Protein AF-A0A7C5S1Q7-F1 (afdb_monomer_lite)

Sequence (214 aa):
MWYHGLPALVLTLALLGGSAAGGEAPAEDPAVPPETRAAEEPAAAERKPADAELHRRAVFLRRAAAYWRDSGDEEKARFFEERAAAIESGEMDAPGQRPARRPDAERGALPDETQERMRARRTDREPRRRPETQQADAAEKRFEELQVELENALAAGDDKLAKTIRERIGLLRAVISHEAQIKEQAARIEELERTVAAFKELFKRLASDAGKEE

Radius of gyration: 31.82 Å; chains: 1; bounding box: 84×51×79 Å

Foldseek 3Di:
DDDDDDDPDDDDDDDDDDDDDDDDDDDDDDDDDDDPPPPPPVPPPPDDVVLVVLLVQLVVLQVVLVVCVVVVNNVSSVVSNVVSVCSVVVVDDDPDPDPPPDPPVPPDPDPVVVVVVVVVVVVPPDPPPPVLVVVLVVLVVVLVVLVVVLVVCVVVVPVVSNVVSVVVNVVSVVSNVVSVVVVVVVVVVVVVVVVVVVVVVVVVVVVVVVVVVD

pLDDT: mean 77.4, std 20.14, range [39.03, 98.31]

Secondary structure (DSSP, 8-state):
------------------------------------------------HHHHHHHHHHHHHHHHHHHHHHTT-HHHHHHHHHHHHHHHTT-S--TT----PPPGGG-PPPPHHHHHHHHHHHHS------HHHHHHHHHHHHHHHHHHHHHHHHHTT-HHHHHHHHHHHHHHHHHHHHHHHHHHHHHHHHHHHHHHHHHHHHHHHHHHHHTT--

Structure (mmCIF, N/CA/C/O backbone):
data_AF-A0A7C5S1Q7-F1
#
_entry.id   AF-A0A7C5S1Q7-F1
#
loop_
_atom_site.group_PDB
_atom_site.id
_atom_site.type_symbol
_atom_site.label_atom_id
_atom_site.label_alt_id
_atom_site.label_comp_id
_atom_site.label_asym_id
_atom_site.label_entity_id
_atom_site.label_seq_id
_atom_site.pdbx_PDB_ins_code
_atom_site.Cartn_x
_atom_site.Cartn_y
_atom_site.Cartn_z
_atom_site.occupancy
_atom_site.B_iso_or_equiv
_atom_site.auth_seq_id
_atom_site.auth_comp_id
_atom_site.auth_asym_id
_atom_site.auth_atom_id
_atom_site.pdbx_PDB_model_num
ATOM 1 N N . MET A 1 1 ? 35.833 -18.192 -0.114 1.00 40.19 1 MET A N 1
ATOM 2 C CA . MET A 1 1 ? 35.561 -18.068 1.334 1.00 40.19 1 MET A CA 1
ATOM 3 C C . MET A 1 1 ? 34.107 -17.669 1.484 1.00 40.19 1 MET A C 1
ATOM 5 O O . MET A 1 1 ? 33.719 -16.655 0.925 1.00 40.19 1 MET A O 1
ATOM 9 N N . TRP A 1 2 ? 33.304 -18.532 2.099 1.00 44.06 2 TRP A N 1
ATOM 10 C CA . TRP A 1 2 ? 31.847 -18.421 2.178 1.00 44.06 2 TRP A CA 1
ATOM 11 C C . TRP A 1 2 ? 31.475 -17.708 3.483 1.00 44.06 2 TRP A C 1
ATOM 13 O O . TRP A 1 2 ? 31.900 -18.151 4.546 1.00 44.06 2 TRP A O 1
ATOM 23 N N . TYR A 1 3 ? 30.710 -16.616 3.410 1.00 48.91 3 TYR A N 1
ATOM 24 C CA . TYR A 1 3 ? 30.154 -15.944 4.587 1.00 48.91 3 TYR A CA 1
ATOM 25 C C . TYR A 1 3 ? 28.719 -16.432 4.810 1.00 48.91 3 TYR A C 1
ATOM 27 O O . TYR A 1 3 ? 27.785 -15.995 4.144 1.00 48.91 3 TYR A O 1
ATOM 35 N N . HIS A 1 4 ? 28.559 -17.356 5.757 1.00 51.75 4 HIS A N 1
ATOM 36 C CA . HIS A 1 4 ? 27.289 -17.600 6.433 1.00 51.75 4 HIS A CA 1
ATOM 37 C C . HIS A 1 4 ? 27.207 -16.650 7.630 1.00 51.75 4 HIS A C 1
ATOM 39 O O . HIS A 1 4 ? 28.056 -16.698 8.515 1.00 51.75 4 HIS A O 1
ATOM 45 N N . GLY A 1 5 ? 26.195 -15.785 7.652 1.00 39.03 5 GLY A N 1
ATOM 46 C CA . GLY A 1 5 ? 25.983 -14.818 8.728 1.00 39.03 5 GLY A CA 1
ATOM 47 C C . GLY A 1 5 ? 24.520 -14.406 8.831 1.00 39.03 5 GLY A C 1
ATOM 48 O O . GLY A 1 5 ? 24.188 -13.251 8.607 1.00 39.03 5 GLY A O 1
ATOM 49 N N . LEU A 1 6 ? 23.642 -15.365 9.131 1.00 40.41 6 LEU A N 1
ATOM 50 C CA . LEU A 1 6 ? 22.280 -15.108 9.604 1.00 40.41 6 LEU A CA 1
ATOM 51 C C . LEU A 1 6 ? 22.309 -15.139 11.140 1.00 40.41 6 LEU A C 1
ATOM 53 O O . LEU A 1 6 ? 22.619 -16.197 11.693 1.00 40.41 6 LEU A O 1
ATOM 57 N N . PRO A 1 7 ? 22.002 -14.043 11.855 1.00 55.00 7 PRO A N 1
ATOM 58 C CA . PRO A 1 7 ? 21.799 -14.122 13.290 1.00 55.00 7 PRO A CA 1
ATOM 59 C C . PRO A 1 7 ? 20.424 -14.739 13.568 1.00 55.00 7 PRO A C 1
ATOM 61 O O . PRO A 1 7 ? 19.377 -14.147 13.310 1.00 55.00 7 PRO A O 1
ATOM 64 N N . ALA A 1 8 ? 20.452 -15.957 14.104 1.00 47.69 8 ALA A N 1
ATOM 65 C CA . ALA A 1 8 ? 19.331 -16.584 14.780 1.00 47.69 8 ALA A CA 1
ATOM 66 C C . ALA A 1 8 ? 18.981 -15.767 16.032 1.00 47.69 8 ALA A C 1
ATOM 68 O O . ALA A 1 8 ? 19.694 -15.813 17.031 1.00 47.69 8 ALA A O 1
ATOM 69 N N . LEU A 1 9 ? 17.895 -15.002 15.974 1.00 48.94 9 LEU A N 1
ATOM 70 C CA . LEU A 1 9 ? 17.348 -14.290 17.126 1.00 48.94 9 LEU A CA 1
ATOM 71 C C . LEU A 1 9 ? 15.843 -14.114 16.935 1.00 48.94 9 LEU A C 1
ATOM 73 O O . LEU A 1 9 ? 15.421 -13.052 16.521 1.00 48.94 9 LEU A O 1
ATOM 77 N N . VAL A 1 10 ? 15.057 -15.161 17.202 1.00 46.03 10 VAL A N 1
ATOM 78 C CA . VAL A 1 10 ? 13.702 -15.101 17.792 1.00 46.03 10 VAL A CA 1
ATOM 79 C C . VAL A 1 10 ? 13.319 -16.540 18.160 1.00 46.03 10 VAL A C 1
ATOM 81 O O . VAL A 1 10 ? 12.961 -17.293 17.265 1.00 46.03 10 VAL A O 1
ATOM 84 N N . LEU A 1 11 ? 13.383 -16.931 19.441 1.00 43.31 11 LEU A N 1
ATOM 85 C CA . LEU A 1 11 ? 12.366 -17.790 20.084 1.00 43.31 11 LEU A CA 1
ATOM 86 C C . LEU A 1 11 ? 12.688 -18.010 21.576 1.00 43.31 11 LEU A C 1
ATOM 88 O O . LEU A 1 11 ? 13.260 -19.023 21.965 1.00 43.31 11 LEU A O 1
ATOM 92 N N . THR A 1 12 ? 12.282 -17.079 22.436 1.00 49.44 12 THR A N 1
ATOM 93 C CA . THR A 1 12 ? 12.189 -17.342 23.883 1.00 49.44 12 THR A CA 1
ATOM 94 C C . THR A 1 12 ? 11.203 -16.368 24.506 1.00 49.44 12 THR A C 1
ATOM 96 O O . THR A 1 12 ? 11.595 -15.309 24.975 1.00 49.44 12 THR A O 1
ATOM 99 N N . LEU A 1 13 ? 9.911 -16.707 24.477 1.00 45.06 13 LEU A N 1
ATOM 100 C CA . LEU A 1 13 ? 8.902 -16.171 25.401 1.00 45.06 13 LEU A CA 1
ATOM 101 C C . LEU A 1 13 ? 7.596 -16.960 25.249 1.00 45.06 13 LEU A C 1
ATOM 103 O O . LEU A 1 13 ? 6.654 -16.544 24.586 1.00 45.06 13 LEU A O 1
ATOM 107 N N . ALA A 1 14 ? 7.563 -18.138 25.862 1.00 49.62 14 ALA A N 1
ATOM 108 C CA . ALA A 1 14 ? 6.329 -18.852 26.154 1.00 49.62 14 ALA A CA 1
ATOM 109 C C . ALA A 1 14 ? 6.575 -19.739 27.372 1.00 49.62 14 ALA A C 1
ATOM 111 O O . ALA A 1 14 ? 6.955 -20.889 27.206 1.00 49.62 14 ALA A O 1
ATOM 112 N N . LEU A 1 15 ? 6.445 -19.174 28.575 1.00 50.50 15 LEU A N 1
ATOM 113 C CA . LEU A 1 15 ? 6.218 -19.892 29.838 1.00 50.50 15 LEU A CA 1
ATOM 114 C C . LEU A 1 15 ? 6.211 -18.871 30.980 1.00 50.50 15 LEU A C 1
ATOM 116 O O . LEU A 1 15 ? 7.284 -18.498 31.435 1.00 50.50 15 LEU A O 1
ATOM 120 N N . LEU A 1 16 ? 5.026 -18.411 31.408 1.00 43.88 16 LEU A N 1
ATOM 121 C CA . LEU A 1 16 ? 4.658 -18.156 32.817 1.00 43.88 16 LEU A CA 1
ATOM 122 C C . LEU A 1 16 ? 3.297 -17.437 32.932 1.00 43.88 16 LEU A C 1
ATOM 124 O O . LEU A 1 16 ? 3.093 -16.381 32.345 1.00 43.88 16 LEU A O 1
ATOM 128 N N . GLY A 1 17 ? 2.410 -18.032 33.741 1.00 43.78 17 GLY A N 1
ATOM 129 C CA . GLY A 1 17 ? 1.069 -17.562 34.129 1.00 43.78 17 GLY A CA 1
ATOM 130 C C . GLY A 1 17 ? -0.031 -18.424 33.495 1.00 43.78 17 GLY A C 1
ATOM 131 O O . GLY A 1 17 ? -0.321 -18.245 32.323 1.00 43.78 17 GLY A O 1
ATOM 132 N N . GLY A 1 18 ? -0.642 -19.438 34.128 1.00 40.44 18 GLY A N 1
ATOM 133 C CA . GLY A 1 18 ? -1.064 -19.548 35.534 1.00 40.44 18 GLY A CA 1
ATOM 134 C C . GLY A 1 18 ? -2.244 -18.595 35.768 1.00 40.44 18 GLY A C 1
ATOM 135 O O . GLY A 1 18 ? -2.132 -17.439 35.401 1.00 40.44 18 GLY A O 1
ATOM 136 N N . SER A 1 19 ? -3.389 -18.917 36.366 1.00 44.34 19 SER A N 1
ATOM 137 C CA . SER A 1 19 ? -3.986 -20.108 36.973 1.00 44.34 19 SER A CA 1
ATOM 138 C C . SER A 1 19 ? -5.392 -19.672 37.443 1.00 44.34 19 SER A C 1
ATOM 140 O O . SER A 1 19 ? -5.537 -18.539 37.882 1.00 44.34 19 SER A O 1
ATOM 142 N N . ALA A 1 20 ? -6.355 -20.601 37.440 1.00 42.94 20 ALA A N 1
ATOM 143 C CA . ALA A 1 20 ? -7.560 -20.679 38.287 1.00 42.94 20 ALA A CA 1
ATOM 144 C C . ALA A 1 20 ? -8.674 -19.601 38.237 1.00 42.94 20 ALA A C 1
ATOM 146 O O . ALA A 1 20 ? -8.479 -18.458 38.630 1.00 42.94 20 ALA A O 1
ATOM 147 N N . ALA A 1 21 ? -9.881 -20.085 37.901 1.00 44.06 21 ALA A N 1
ATOM 148 C CA . ALA A 1 21 ? -11.222 -19.840 38.484 1.00 44.06 21 ALA A CA 1
ATOM 149 C C . ALA A 1 21 ? -12.255 -19.943 37.338 1.00 44.06 21 ALA A C 1
ATOM 151 O O . ALA A 1 21 ? -12.051 -19.349 36.290 1.00 44.06 21 ALA A O 1
ATOM 152 N N . GLY A 1 22 ? -13.334 -20.725 37.372 1.00 43.91 22 GLY A N 1
ATOM 153 C CA . GLY A 1 22 ? -14.119 -21.214 38.499 1.00 43.91 22 GLY A CA 1
ATOM 154 C C . GLY A 1 22 ? -15.517 -20.594 38.401 1.00 43.91 22 GLY A C 1
ATOM 155 O O . GLY A 1 22 ? -15.630 -19.395 38.604 1.00 43.91 22 GLY A O 1
ATOM 156 N N . GLY A 1 23 ? -16.540 -21.412 38.112 1.00 46.12 23 GLY A N 1
ATOM 157 C CA . GLY A 1 23 ? -17.964 -21.025 38.102 1.00 46.12 23 GLY A CA 1
ATOM 158 C C . GLY A 1 23 ? -18.353 -20.150 36.902 1.00 46.12 23 GLY A C 1
ATOM 159 O O . GLY A 1 23 ? -17.556 -19.372 36.412 1.00 46.12 23 GLY A O 1
ATOM 160 N N . GLU A 1 24 ? -19.538 -20.217 36.316 1.00 43.38 24 GLU A N 1
ATOM 161 C CA . GLU A 1 24 ? -20.818 -20.741 36.770 1.00 43.38 24 GLU A CA 1
ATOM 162 C C . GLU A 1 24 ? -21.682 -20.838 35.500 1.00 43.38 24 GLU A C 1
ATOM 164 O O . GLU A 1 24 ? -21.660 -19.933 34.664 1.00 43.38 24 GLU A O 1
ATOM 169 N N . ALA A 1 25 ? -22.364 -21.963 35.299 1.00 55.06 25 ALA A N 1
ATOM 170 C CA . ALA A 1 25 ? -23.230 -22.178 34.145 1.00 55.06 25 ALA A CA 1
ATOM 171 C C . ALA A 1 25 ? -24.563 -21.442 34.361 1.00 55.06 25 ALA A C 1
ATOM 173 O O . ALA A 1 25 ? -25.256 -21.769 35.328 1.00 55.06 25 ALA A O 1
ATOM 174 N N . PRO A 1 26 ? -24.969 -20.490 33.500 1.00 55.72 26 PRO A N 1
ATOM 175 C CA . PRO A 1 26 ? -26.330 -19.996 33.534 1.00 55.72 26 PRO A CA 1
ATOM 176 C C . PRO A 1 26 ? -27.257 -20.962 32.789 1.00 55.72 26 PRO A C 1
ATOM 178 O O . PRO A 1 26 ? -27.027 -21.330 31.638 1.00 55.72 26 PRO A O 1
ATOM 181 N N . ALA A 1 27 ? -28.272 -21.362 33.548 1.00 52.66 27 ALA A N 1
ATOM 182 C CA . ALA A 1 27 ? -29.521 -22.027 33.221 1.00 52.66 27 ALA A CA 1
ATOM 183 C C . ALA A 1 27 ? -29.928 -22.092 31.739 1.00 52.66 27 ALA A C 1
ATOM 185 O O . ALA A 1 27 ? -29.991 -21.092 31.026 1.00 52.66 27 ALA A O 1
ATOM 186 N N . GLU A 1 28 ? -30.308 -23.309 31.359 1.00 46.22 28 GLU A N 1
ATOM 187 C CA . GLU A 1 28 ? -31.106 -23.653 30.191 1.00 46.22 28 GLU A CA 1
ATOM 188 C C . GLU A 1 28 ? -32.396 -22.817 30.157 1.00 46.22 28 GLU A C 1
ATOM 190 O O . GLU A 1 28 ? -33.277 -22.959 31.007 1.00 46.22 28 GLU A O 1
ATOM 195 N N . ASP A 1 29 ? -32.493 -21.942 29.159 1.00 59.66 29 ASP A N 1
ATOM 196 C CA . ASP A 1 29 ? -33.726 -21.253 28.787 1.00 59.66 29 ASP A CA 1
ATOM 197 C C . ASP A 1 29 ? -34.642 -22.259 28.052 1.00 59.66 29 ASP A C 1
ATOM 199 O O . ASP A 1 29 ? -34.169 -22.988 27.168 1.00 59.66 29 ASP A O 1
ATOM 203 N N . PRO A 1 30 ? -35.938 -22.362 28.398 1.00 64.06 30 PRO A N 1
ATOM 204 C CA . PRO A 1 30 ? -36.826 -23.368 27.840 1.00 64.06 30 PRO A CA 1
ATOM 205 C C . PRO A 1 30 ? -37.075 -23.155 26.345 1.00 64.06 30 PRO A C 1
ATOM 207 O O . PRO A 1 30 ? -37.343 -22.054 25.865 1.00 64.06 30 PRO A O 1
ATOM 210 N N . ALA A 1 31 ? -37.026 -24.280 25.635 1.00 56.84 31 ALA A N 1
ATOM 211 C CA . ALA A 1 31 ? -37.293 -24.451 24.219 1.00 56.84 31 ALA A CA 1
ATOM 212 C C . ALA A 1 31 ? -38.497 -23.634 23.719 1.00 56.84 31 ALA A C 1
ATOM 214 O O . ALA A 1 31 ? -39.657 -23.984 23.947 1.00 56.84 31 ALA A O 1
ATOM 215 N N . VAL A 1 32 ? -38.206 -22.578 22.958 1.00 65.88 32 VAL A N 1
ATOM 216 C CA . VAL A 1 32 ? -39.176 -21.954 22.059 1.00 65.88 32 VAL A CA 1
ATOM 217 C C . VAL A 1 32 ? -39.398 -22.930 20.896 1.00 65.88 32 VAL A C 1
ATOM 219 O O . VAL A 1 32 ? -38.428 -23.284 20.219 1.00 65.88 32 VAL A O 1
ATOM 222 N N . PRO A 1 33 ? -40.631 -23.412 20.652 1.00 65.06 33 PRO A N 1
ATOM 223 C CA . PRO A 1 33 ? -40.906 -24.255 19.499 1.00 65.06 33 PRO A CA 1
ATOM 224 C C . PRO A 1 33 ? -40.596 -23.461 18.220 1.00 65.06 33 PRO A C 1
ATOM 226 O O . PRO A 1 33 ? -41.019 -22.308 18.109 1.00 65.06 33 PRO A O 1
ATOM 229 N N . PRO A 1 34 ? -39.853 -24.033 17.257 1.00 62.81 34 PRO A N 1
ATOM 230 C CA . PRO A 1 34 ? -39.567 -23.350 16.008 1.00 62.81 34 PRO A CA 1
ATOM 231 C C . PRO A 1 34 ? -40.882 -23.166 15.251 1.00 62.81 34 PRO A C 1
ATOM 233 O O . PRO A 1 34 ? -41.447 -24.123 14.721 1.00 62.81 34 PRO A O 1
ATOM 236 N N . GLU A 1 35 ? -41.385 -21.933 15.205 1.00 57.22 35 GLU A N 1
ATOM 237 C CA . GLU A 1 35 ? -42.410 -21.564 14.242 1.00 57.22 35 GLU A CA 1
ATOM 238 C C . GLU A 1 35 ? -41.843 -21.827 12.847 1.00 57.22 35 GLU A C 1
ATOM 240 O O . GLU A 1 35 ? -40.919 -21.158 12.379 1.00 57.22 35 GLU A O 1
ATOM 245 N N . THR A 1 36 ? -42.405 -22.842 12.199 1.00 56.53 36 THR A N 1
ATOM 246 C CA . THR A 1 36 ? -42.320 -23.130 10.771 1.00 56.53 36 THR A CA 1
ATOM 247 C C . THR A 1 36 ? -42.739 -21.896 9.978 1.00 56.53 36 THR A C 1
ATOM 249 O O . THR A 1 36 ? -43.864 -21.783 9.495 1.00 56.53 36 THR A O 1
ATOM 252 N N . ARG A 1 37 ? -41.816 -20.948 9.812 1.00 51.94 37 ARG A N 1
ATOM 253 C CA . ARG A 1 37 ? -41.845 -20.030 8.683 1.00 51.94 37 ARG A CA 1
ATOM 254 C C . ARG A 1 37 ? -41.465 -20.862 7.474 1.00 51.94 37 ARG A C 1
ATOM 256 O O . ARG A 1 37 ? -40.288 -21.102 7.222 1.00 51.94 37 ARG A O 1
ATOM 263 N N . ALA A 1 38 ? -42.489 -21.325 6.765 1.00 53.72 38 ALA A N 1
ATOM 264 C CA . ALA A 1 38 ? -42.385 -21.671 5.361 1.00 53.72 38 ALA A CA 1
ATOM 265 C C . ALA A 1 38 ? -41.883 -20.416 4.632 1.00 53.72 38 ALA A C 1
ATOM 267 O O . ALA A 1 38 ? -42.656 -19.577 4.179 1.00 53.72 38 ALA A O 1
ATOM 268 N N . ALA A 1 39 ? -40.564 -20.239 4.637 1.00 52.50 39 ALA A N 1
ATOM 269 C CA . ALA A 1 39 ? -39.887 -19.376 3.707 1.00 52.50 39 ALA A CA 1
ATOM 270 C C . ALA A 1 39 ? -40.127 -20.014 2.342 1.00 52.50 39 ALA A C 1
ATOM 272 O O . ALA A 1 39 ? -39.533 -21.038 2.009 1.00 52.50 39 ALA A O 1
ATOM 273 N N . GLU A 1 40 ? -41.042 -19.430 1.574 1.00 55.31 40 GLU A N 1
ATOM 274 C CA . GLU A 1 40 ? -40.905 -19.432 0.127 1.00 55.31 40 GLU A CA 1
ATOM 275 C C . GLU A 1 40 ? -39.535 -18.808 -0.163 1.00 55.31 40 GLU A C 1
ATOM 277 O O . GLU A 1 40 ? -39.396 -17.594 -0.290 1.00 55.31 40 GLU A O 1
ATOM 282 N N . GLU A 1 41 ? -38.488 -19.637 -0.165 1.00 48.00 41 GLU A N 1
ATOM 283 C CA . GLU A 1 41 ? -37.253 -19.326 -0.864 1.00 48.00 41 GLU A CA 1
ATOM 284 C C . GLU A 1 41 ? -37.674 -19.076 -2.313 1.00 48.00 41 GLU A C 1
ATOM 286 O O . GLU A 1 41 ? -38.138 -20.015 -2.973 1.00 48.00 41 GLU A O 1
ATOM 291 N N . PRO A 1 42 ? -37.577 -17.838 -2.836 1.00 55.44 42 PRO A N 1
ATOM 292 C CA . PRO A 1 42 ? -37.737 -17.648 -4.260 1.00 55.44 42 PRO A CA 1
ATOM 293 C C . PRO A 1 42 ? -36.625 -18.472 -4.887 1.00 55.44 42 PRO A C 1
ATOM 295 O O . PRO A 1 42 ? -35.448 -18.164 -4.687 1.00 55.44 42 PRO A O 1
ATOM 298 N N . ALA A 1 43 ? -37.018 -19.555 -5.565 1.00 54.19 43 ALA A N 1
ATOM 299 C CA . ALA A 1 43 ? -36.131 -20.442 -6.290 1.00 54.19 43 ALA A CA 1
ATOM 300 C C . ALA A 1 43 ? -35.063 -19.578 -6.953 1.00 54.19 43 ALA A C 1
ATOM 302 O O . ALA A 1 43 ? -35.387 -18.725 -7.788 1.00 54.19 43 ALA A O 1
ATOM 303 N N . ALA A 1 44 ? -33.823 -19.720 -6.481 1.00 55.47 44 ALA A N 1
ATOM 304 C CA . ALA A 1 44 ? -32.679 -18.986 -6.975 1.00 55.47 44 ALA A CA 1
ATOM 305 C C . ALA A 1 44 ? -32.477 -19.428 -8.421 1.00 55.47 44 ALA A C 1
ATOM 307 O O . ALA A 1 44 ? -31.735 -20.365 -8.702 1.00 55.47 44 ALA A O 1
ATOM 308 N N . ALA A 1 45 ? -33.227 -18.799 -9.326 1.00 59.84 45 ALA A N 1
ATOM 309 C CA . ALA A 1 45 ? -33.099 -18.974 -10.751 1.00 59.84 45 ALA A CA 1
ATOM 310 C C . ALA A 1 45 ? -31.621 -18.767 -11.040 1.00 59.84 45 ALA A C 1
ATOM 312 O O . ALA A 1 45 ? -31.089 -17.699 -10.722 1.00 59.84 45 ALA A O 1
ATOM 313 N N . GLU A 1 46 ? -30.966 -19.816 -11.533 1.00 53.84 46 GLU A N 1
ATOM 314 C CA . GLU A 1 46 ? -29.562 -19.819 -11.914 1.00 53.84 46 GLU A CA 1
ATOM 315 C C . GLU A 1 46 ? -29.331 -18.654 -12.879 1.00 53.84 46 GLU A C 1
ATOM 317 O O . GLU A 1 46 ? -29.530 -18.755 -14.091 1.00 53.84 46 GLU A O 1
ATOM 322 N N . ARG A 1 47 ? -28.977 -17.490 -12.325 1.00 58.69 47 ARG A N 1
ATOM 323 C CA . ARG A 1 47 ? -28.619 -16.316 -13.110 1.00 58.69 47 ARG A CA 1
ATOM 324 C C . ARG A 1 47 ? -27.372 -16.714 -13.867 1.00 58.69 47 ARG A C 1
ATOM 326 O O . ARG A 1 47 ? -26.395 -17.165 -13.261 1.00 58.69 47 ARG A O 1
ATOM 333 N N . LYS A 1 48 ? -27.419 -16.592 -15.192 1.00 70.56 48 LYS A N 1
ATOM 334 C CA . LYS A 1 48 ? -26.297 -16.984 -16.037 1.00 70.56 48 LYS A CA 1
ATOM 335 C C . LYS A 1 48 ? -25.063 -16.205 -15.569 1.00 70.56 48 LYS A C 1
ATOM 337 O O . LYS A 1 48 ? -25.186 -15.034 -15.207 1.00 70.56 48 LYS A O 1
ATOM 342 N N . PRO A 1 49 ? -23.864 -16.807 -15.581 1.00 69.19 49 PRO A N 1
ATOM 343 C CA . PRO A 1 49 ? -22.650 -16.149 -15.090 1.00 69.19 49 PRO A CA 1
ATOM 344 C C . PRO A 1 49 ? -22.374 -14.793 -15.770 1.00 69.19 49 PRO A C 1
ATOM 346 O O . PRO A 1 49 ? -21.799 -13.907 -15.141 1.00 69.19 49 PRO A O 1
ATOM 349 N N . ALA A 1 50 ? -22.851 -14.595 -17.006 1.00 72.25 50 ALA A N 1
ATOM 350 C CA . ALA A 1 50 ? -22.792 -13.321 -17.725 1.00 72.25 50 ALA A CA 1
ATOM 351 C C . ALA A 1 50 ? -23.583 -12.186 -17.036 1.00 72.25 50 ALA A C 1
ATOM 353 O O . ALA A 1 50 ? -23.107 -11.053 -16.966 1.00 72.25 50 ALA A O 1
ATOM 354 N N . ASP A 1 51 ? -24.742 -12.492 -16.449 1.00 81.94 51 ASP A N 1
ATOM 355 C CA . ASP A 1 51 ? -25.592 -11.505 -15.770 1.00 81.94 51 ASP A CA 1
ATOM 356 C C . ASP A 1 51 ? -24.939 -11.031 -14.462 1.00 81.94 51 ASP A C 1
ATOM 358 O O . ASP A 1 51 ? -25.057 -9.869 -14.063 1.00 81.94 51 ASP A O 1
ATOM 362 N N . ALA A 1 52 ? -24.182 -11.918 -13.805 1.00 86.31 52 ALA A N 1
ATOM 363 C CA . ALA A 1 52 ? -23.450 -11.594 -12.585 1.00 86.31 52 ALA A CA 1
ATOM 364 C C . ALA A 1 52 ? -22.295 -10.610 -12.839 1.00 86.31 52 ALA A C 1
ATOM 366 O O . ALA A 1 52 ? -22.033 -9.742 -12.002 1.00 86.31 52 ALA A O 1
ATOM 367 N N . GLU A 1 53 ? -21.602 -10.718 -13.976 1.00 88.06 53 GLU A N 1
ATOM 368 C CA . GLU A 1 53 ? -20.517 -9.799 -14.337 1.00 88.06 53 GLU A CA 1
ATOM 369 C C . GLU A 1 53 ? -21.048 -8.400 -14.680 1.00 88.06 53 GLU A C 1
ATOM 371 O O . GLU A 1 53 ? -20.543 -7.400 -14.158 1.00 88.06 53 GLU A O 1
ATOM 376 N N . LEU A 1 54 ? -22.113 -8.324 -15.485 1.00 88.38 54 LEU A N 1
ATOM 377 C CA . LEU A 1 54 ? -22.784 -7.062 -15.809 1.00 88.38 54 LEU A CA 1
ATOM 378 C C . LEU A 1 54 ? -23.299 -6.366 -14.544 1.00 88.38 54 LEU A C 1
ATOM 380 O O . LEU A 1 54 ? -23.061 -5.171 -14.357 1.00 88.38 54 LEU A O 1
ATOM 384 N N . HIS A 1 55 ? -23.887 -7.122 -13.615 1.00 90.06 55 HIS A N 1
ATOM 385 C CA . HIS A 1 55 ? -24.323 -6.583 -12.331 1.00 90.06 55 HIS A CA 1
ATOM 386 C C . HIS A 1 55 ? -23.161 -6.004 -11.506 1.00 90.06 55 HIS A C 1
ATOM 388 O O . HIS A 1 55 ? -23.244 -4.870 -11.029 1.00 90.06 55 HIS A O 1
ATOM 394 N N . ARG A 1 56 ? -22.034 -6.724 -11.377 1.00 90.00 56 ARG A N 1
ATOM 395 C CA . ARG A 1 56 ? -20.840 -6.203 -10.674 1.00 90.00 56 ARG A CA 1
ATOM 396 C C . ARG A 1 56 ? -20.330 -4.911 -11.307 1.00 90.00 56 ARG A C 1
ATOM 398 O O . ARG A 1 56 ? -19.922 -3.992 -10.594 1.00 90.00 56 ARG A O 1
ATOM 405 N N . ARG A 1 57 ? -20.368 -4.824 -12.637 1.00 92.06 57 ARG A N 1
ATOM 406 C CA . ARG A 1 57 ? -19.953 -3.632 -13.376 1.00 92.06 57 ARG A CA 1
ATOM 407 C C . ARG A 1 57 ? -20.882 -2.444 -13.127 1.00 92.06 57 ARG A C 1
ATOM 409 O O . ARG A 1 57 ? -20.379 -1.348 -12.890 1.00 92.06 57 ARG A O 1
ATOM 416 N N . ALA A 1 58 ? -22.198 -2.650 -13.122 1.00 93.75 58 ALA A N 1
ATOM 417 C CA . ALA A 1 58 ? -23.164 -1.606 -12.777 1.00 93.75 58 ALA A CA 1
ATOM 418 C C . ALA A 1 58 ? -22.935 -1.078 -11.349 1.00 93.75 58 ALA A C 1
ATOM 420 O O . ALA A 1 58 ? -22.839 0.132 -11.140 1.00 93.75 58 ALA A O 1
ATOM 421 N N . VAL A 1 59 ? -22.720 -1.977 -10.378 1.00 95.44 59 VAL A N 1
ATOM 422 C CA . VAL A 1 59 ? -22.395 -1.606 -8.987 1.00 95.44 59 VAL A CA 1
ATOM 423 C C . VAL A 1 59 ? -21.115 -0.767 -8.909 1.00 95.44 59 VAL A C 1
ATOM 425 O O . VAL A 1 59 ? -21.078 0.237 -8.195 1.00 95.44 59 VAL A O 1
ATOM 428 N N . PHE A 1 60 ? -20.067 -1.139 -9.649 1.00 96.06 60 PHE A N 1
ATOM 429 C CA . PHE A 1 60 ? -18.827 -0.363 -9.705 1.00 96.06 60 PHE A CA 1
ATOM 430 C C . PHE A 1 60 ? -19.049 1.051 -10.264 1.00 96.06 60 PHE A C 1
ATOM 432 O O . PHE A 1 60 ? -18.589 2.023 -9.666 1.00 96.06 60 PHE A O 1
ATOM 439 N N . LEU A 1 61 ? -19.782 1.181 -11.375 1.00 95.38 61 LEU A N 1
ATOM 440 C CA . LEU A 1 61 ? -20.063 2.479 -11.997 1.00 95.38 61 LEU A CA 1
ATOM 441 C C . LEU A 1 61 ? -20.873 3.393 -11.068 1.00 95.38 61 LEU A C 1
ATOM 443 O O . LEU A 1 61 ? -20.554 4.573 -10.960 1.00 95.38 61 LEU A O 1
ATOM 447 N N . ARG A 1 62 ? -21.836 2.848 -10.312 1.00 96.75 62 ARG A N 1
ATOM 448 C CA . ARG A 1 62 ? -22.576 3.610 -9.288 1.00 96.75 62 ARG A CA 1
ATOM 449 C C . ARG A 1 62 ? -21.664 4.134 -8.175 1.00 96.75 62 ARG A C 1
ATOM 451 O O . ARG A 1 62 ? -21.809 5.275 -7.748 1.00 96.75 62 ARG A O 1
ATOM 458 N N . ARG A 1 63 ? -20.689 3.335 -7.723 1.00 96.94 63 ARG A N 1
ATOM 459 C CA . ARG A 1 63 ? -19.694 3.791 -6.732 1.00 96.94 63 ARG A CA 1
ATOM 460 C C . ARG A 1 63 ? -18.798 4.896 -7.291 1.00 96.94 63 ARG A C 1
ATOM 462 O O . ARG A 1 63 ? -18.504 5.851 -6.582 1.00 96.94 63 ARG A O 1
ATOM 469 N N . ALA A 1 64 ? -18.399 4.791 -8.559 1.00 95.25 64 ALA A N 1
ATOM 470 C CA . ALA A 1 64 ? -17.641 5.844 -9.228 1.00 95.25 64 ALA A CA 1
ATOM 471 C C . ALA A 1 64 ? -18.460 7.140 -9.352 1.00 95.25 64 ALA A C 1
ATOM 473 O O . ALA A 1 64 ? -17.933 8.214 -9.078 1.00 95.25 64 ALA A O 1
ATOM 474 N N . ALA A 1 65 ? -19.745 7.048 -9.704 1.00 96.50 65 ALA A N 1
ATOM 475 C CA . ALA A 1 65 ? -20.635 8.205 -9.754 1.00 96.50 65 ALA A CA 1
ATOM 476 C C . ALA A 1 65 ? -20.741 8.920 -8.399 1.00 96.50 65 ALA A C 1
ATOM 478 O O . ALA A 1 65 ? -20.621 10.142 -8.349 1.00 96.50 65 ALA A O 1
ATOM 479 N N . ALA A 1 66 ? -20.903 8.164 -7.306 1.00 96.00 66 ALA A N 1
ATOM 480 C CA . ALA A 1 66 ? -20.926 8.722 -5.954 1.00 96.00 66 ALA A CA 1
ATOM 481 C C . ALA A 1 66 ? -19.632 9.488 -5.636 1.00 96.00 66 ALA A C 1
ATOM 483 O O . ALA A 1 66 ? -19.691 10.647 -5.245 1.00 96.00 66 ALA A O 1
ATOM 484 N N . TYR A 1 67 ? -18.471 8.894 -5.924 1.00 97.06 67 TYR A N 1
ATOM 485 C CA . TYR A 1 67 ? -17.176 9.554 -5.739 1.00 97.06 67 TYR A CA 1
ATOM 486 C C . TYR A 1 67 ? -17.051 10.881 -6.514 1.00 97.06 67 TYR A C 1
ATOM 488 O O . TYR A 1 67 ? -16.555 11.875 -5.979 1.00 97.06 67 TYR A O 1
ATOM 496 N N . TRP A 1 68 ? -17.498 10.920 -7.774 1.00 96.56 68 TRP A N 1
ATOM 497 C CA . TRP A 1 68 ? -17.437 12.143 -8.584 1.00 96.56 68 TRP A CA 1
ATOM 498 C C . TRP A 1 68 ? -18.414 13.215 -8.108 1.00 96.56 68 TRP A C 1
ATOM 500 O O . TRP A 1 68 ? -18.062 14.394 -8.116 1.00 96.56 68 TRP A O 1
ATOM 510 N N . ARG A 1 69 ? -19.589 12.810 -7.617 1.00 97.31 69 ARG A N 1
ATOM 511 C CA . ARG A 1 69 ? -20.537 13.718 -6.969 1.00 97.31 69 ARG A CA 1
ATOM 512 C C . ARG A 1 69 ? -19.934 14.336 -5.708 1.00 97.31 69 ARG A C 1
ATOM 514 O O . ARG A 1 69 ? -19.977 15.552 -5.565 1.00 97.31 69 ARG A O 1
ATOM 521 N N . ASP A 1 70 ? -19.307 13.526 -4.856 1.00 94.75 70 ASP A N 1
ATOM 522 C CA . ASP A 1 70 ? -18.640 13.998 -3.633 1.00 94.75 70 ASP A CA 1
ATOM 523 C C . ASP A 1 70 ? -17.465 14.945 -3.940 1.00 94.75 70 ASP A C 1
ATOM 525 O O . ASP A 1 70 ? -17.112 15.802 -3.133 1.00 94.75 70 ASP A O 1
ATOM 529 N N . SER A 1 71 ? -16.882 14.826 -5.136 1.00 92.06 71 SER A N 1
ATOM 530 C CA . SER A 1 71 ? -15.814 15.700 -5.635 1.00 92.06 71 SER A CA 1
ATOM 531 C C . SER A 1 71 ? -16.324 16.982 -6.318 1.00 92.06 71 SER A C 1
ATOM 533 O O . SER A 1 71 ? -15.508 17.806 -6.729 1.00 92.06 71 SER A O 1
ATOM 535 N N . GLY A 1 72 ? -17.644 17.155 -6.472 1.00 96.12 72 GLY A N 1
ATOM 536 C CA . GLY A 1 72 ? -18.268 18.309 -7.132 1.00 96.12 72 GLY A CA 1
ATOM 537 C C . GLY A 1 72 ? -18.269 18.276 -8.668 1.00 96.12 72 GLY A C 1
ATOM 538 O O . GLY A 1 72 ? -18.591 19.282 -9.296 1.00 96.12 72 GLY A O 1
ATOM 539 N N . ASP A 1 73 ? -17.916 17.148 -9.290 1.00 96.31 73 ASP A N 1
ATOM 540 C CA . ASP A 1 73 ? -17.914 16.977 -10.751 1.00 96.31 73 ASP A CA 1
ATOM 541 C C . ASP A 1 73 ? -19.211 16.280 -11.202 1.00 96.31 73 ASP A C 1
ATOM 543 O O . ASP A 1 73 ? -19.265 15.064 -11.423 1.00 96.31 73 ASP A O 1
ATOM 547 N N . GLU A 1 74 ? -20.292 17.061 -11.282 1.00 96.44 74 GLU A N 1
ATOM 548 C CA . GLU A 1 74 ? -21.637 16.557 -11.594 1.00 96.44 74 GLU A CA 1
ATOM 549 C C . GLU A 1 74 ? -21.744 15.945 -12.998 1.00 96.44 74 GLU A C 1
ATOM 551 O O . GLU A 1 74 ? -22.467 14.964 -13.192 1.00 96.44 74 GLU A O 1
ATOM 556 N N . GLU A 1 75 ? -21.008 16.483 -13.975 1.00 92.56 75 GLU A N 1
ATOM 557 C CA . GLU A 1 75 ? -21.025 15.996 -15.358 1.00 92.56 75 GLU A CA 1
ATOM 558 C C . GLU A 1 75 ? -20.469 14.569 -15.438 1.00 92.56 75 GLU A C 1
ATOM 560 O O . GLU A 1 75 ? -21.097 13.679 -16.022 1.00 92.56 75 GLU A O 1
ATOM 565 N N . LYS A 1 76 ? -19.333 14.306 -14.775 1.00 91.12 76 LYS A N 1
ATOM 566 C CA . LYS A 1 76 ? -18.802 12.942 -14.684 1.00 91.12 76 LYS A CA 1
ATOM 567 C C . LYS A 1 76 ? -19.703 12.024 -13.879 1.00 91.12 76 LYS A C 1
ATOM 569 O O . LYS A 1 76 ? -19.872 10.871 -14.274 1.00 91.12 76 LYS A O 1
ATOM 574 N N . ALA A 1 77 ? -20.269 12.499 -12.770 1.00 95.94 77 ALA A N 1
ATOM 575 C CA . ALA A 1 77 ? -21.187 11.695 -11.973 1.00 95.94 77 ALA A CA 1
ATOM 576 C C . ALA A 1 77 ? -22.365 11.203 -12.831 1.00 95.94 77 ALA A C 1
ATOM 578 O O . ALA A 1 77 ? -22.582 9.992 -12.912 1.00 95.94 77 ALA A O 1
ATOM 579 N N . ARG A 1 78 ? -23.032 12.111 -13.562 1.00 94.50 78 ARG A N 1
ATOM 580 C CA . ARG A 1 78 ? -24.132 11.776 -14.482 1.00 94.50 78 ARG A CA 1
ATOM 581 C C . ARG A 1 78 ? -23.700 10.765 -15.548 1.00 94.50 78 ARG A C 1
ATOM 583 O O . ARG A 1 78 ? -24.398 9.776 -15.751 1.00 94.50 78 ARG A O 1
ATOM 590 N N . PHE A 1 79 ? -22.528 10.948 -16.164 1.00 94.44 79 PHE A N 1
ATOM 591 C CA . PHE A 1 79 ? -21.997 9.994 -17.146 1.00 94.44 79 PHE A CA 1
ATOM 592 C C . PHE A 1 79 ? -21.890 8.564 -16.585 1.00 94.44 79 PHE A C 1
ATOM 594 O O . PHE A 1 79 ? -22.257 7.597 -17.253 1.00 94.44 79 PHE A O 1
ATOM 601 N N . PHE A 1 80 ? -21.389 8.399 -15.357 1.00 93.38 80 PHE A N 1
ATOM 602 C CA . PHE A 1 80 ? -21.270 7.075 -14.743 1.00 93.38 80 PHE A CA 1
ATOM 603 C C . PHE A 1 80 ? -22.629 6.472 -14.358 1.00 93.38 80 PHE A C 1
ATOM 605 O O . PHE A 1 80 ? -22.797 5.257 -14.485 1.00 93.38 80 PHE A O 1
ATOM 612 N N . GLU A 1 81 ? -23.598 7.291 -13.941 1.00 95.19 81 GLU A N 1
ATOM 613 C CA . GLU A 1 81 ? -24.963 6.837 -13.637 1.00 95.19 81 GLU A CA 1
ATOM 614 C C . GLU A 1 81 ? -25.708 6.362 -14.879 1.00 95.19 81 GLU A C 1
ATOM 616 O O . GLU A 1 81 ? -26.263 5.264 -14.864 1.00 95.19 81 GLU A O 1
ATOM 621 N N . GLU A 1 82 ? -25.655 7.127 -15.970 1.00 94.69 82 GLU A N 1
ATOM 622 C CA . GLU A 1 82 ? -26.264 6.747 -17.250 1.00 94.69 82 GLU A CA 1
ATOM 623 C C . GLU A 1 82 ? -25.701 5.413 -17.752 1.00 94.69 82 GLU A C 1
ATOM 625 O O . GLU A 1 82 ? -26.447 4.539 -18.192 1.00 94.69 82 GLU A O 1
ATOM 630 N N . ARG A 1 83 ? -24.386 5.191 -17.608 1.00 94.00 83 ARG A N 1
ATOM 631 C CA . ARG A 1 83 ? -23.776 3.905 -17.979 1.00 94.00 83 ARG A CA 1
ATOM 632 C C . ARG A 1 83 ? -24.160 2.758 -17.057 1.00 94.00 83 ARG A C 1
ATOM 634 O O . ARG A 1 83 ? -24.267 1.632 -17.534 1.00 94.00 83 ARG A O 1
ATOM 641 N N . ALA A 1 84 ? -24.316 3.002 -15.758 1.00 94.75 84 ALA A N 1
ATOM 642 C CA . ALA A 1 84 ? -24.793 1.971 -14.843 1.00 94.75 84 ALA A CA 1
ATOM 643 C C . ALA A 1 84 ? -26.233 1.564 -15.190 1.00 94.75 84 ALA A C 1
ATOM 645 O O . ALA A 1 84 ? -26.519 0.370 -15.267 1.00 94.75 84 ALA A O 1
ATOM 646 N N . ALA A 1 85 ? -27.095 2.547 -15.475 1.00 93.50 85 ALA A N 1
ATOM 647 C CA . ALA A 1 85 ? -28.476 2.328 -15.894 1.00 93.50 85 ALA A CA 1
ATOM 648 C C . ALA A 1 85 ? -28.560 1.568 -17.226 1.00 93.50 85 ALA A C 1
ATOM 650 O O . ALA A 1 85 ? -29.296 0.593 -17.312 1.00 93.50 85 ALA A O 1
ATOM 651 N N . ALA A 1 86 ? -27.740 1.934 -18.218 1.00 92.00 86 ALA A N 1
ATOM 652 C CA . ALA A 1 86 ? -27.696 1.256 -19.517 1.00 92.00 86 ALA A CA 1
ATOM 653 C C . ALA A 1 86 ? -27.277 -0.228 -19.425 1.00 92.00 86 ALA A C 1
ATOM 655 O O . ALA A 1 86 ? -27.674 -1.051 -20.248 1.00 92.00 86 ALA A O 1
ATOM 656 N N . ILE A 1 87 ? -26.454 -0.594 -18.434 1.00 90.69 87 ILE A N 1
ATOM 657 C CA . ILE A 1 87 ? -26.081 -1.997 -18.190 1.00 90.69 87 ILE A CA 1
ATOM 658 C C . ILE A 1 87 ? -27.240 -2.767 -17.547 1.00 90.69 87 ILE A C 1
ATOM 660 O O . ILE A 1 87 ? -27.461 -3.926 -17.882 1.00 90.69 87 ILE A O 1
ATOM 664 N N . GLU A 1 88 ? -27.983 -2.137 -16.638 1.00 91.25 88 GLU A N 1
ATOM 665 C CA . GLU A 1 88 ? -29.137 -2.753 -15.971 1.00 91.25 88 GLU A CA 1
ATOM 666 C C . GLU A 1 88 ? -30.358 -2.875 -16.892 1.00 91.25 88 GLU A C 1
ATOM 668 O O . GLU A 1 88 ? -31.106 -3.843 -16.769 1.00 91.25 88 GLU A O 1
ATOM 673 N N . SER A 1 89 ? -30.538 -1.941 -17.833 1.00 90.62 89 SER A N 1
ATOM 674 C CA . SER A 1 89 ? -31.577 -2.008 -18.870 1.00 90.62 89 SER A CA 1
ATOM 675 C C . SER A 1 89 ? -31.254 -3.014 -19.978 1.00 90.62 89 SER A C 1
ATOM 677 O O . SER A 1 89 ? -32.126 -3.343 -20.780 1.00 90.62 89 SER A O 1
ATOM 679 N N . GLY A 1 90 ? -30.013 -3.513 -20.035 1.00 89.25 90 GLY A N 1
ATOM 680 C CA . GLY A 1 90 ? -29.539 -4.376 -21.117 1.00 89.25 90 GLY A CA 1
ATOM 681 C C . GLY A 1 90 ? -29.353 -3.644 -22.451 1.00 89.25 90 GLY A C 1
ATOM 682 O O . GLY A 1 90 ? -29.106 -4.294 -23.461 1.00 89.25 90 GLY A O 1
ATOM 683 N N . GLU A 1 91 ? -29.445 -2.310 -22.471 1.00 83.38 91 GLU A N 1
ATOM 684 C CA . GLU A 1 91 ? -29.231 -1.484 -23.669 1.00 83.38 91 GLU A CA 1
ATOM 685 C C . GLU A 1 91 ? -27.748 -1.368 -24.042 1.00 83.38 91 GLU A C 1
ATOM 687 O O . GLU A 1 91 ? -27.403 -0.989 -25.162 1.00 83.38 91 GLU A O 1
ATOM 692 N N . MET A 1 92 ? -26.847 -1.682 -23.108 1.00 72.69 92 MET A N 1
ATOM 693 C CA . MET A 1 92 ? -25.416 -1.659 -23.363 1.00 72.69 92 MET A CA 1
ATOM 694 C C . MET A 1 92 ? -24.931 -3.031 -23.844 1.00 72.69 92 MET A C 1
ATOM 696 O O . MET A 1 92 ? -24.622 -3.911 -23.039 1.00 72.69 92 MET A O 1
ATOM 700 N N . ASP A 1 93 ? -24.810 -3.181 -25.166 1.00 60.75 93 ASP A N 1
ATOM 701 C CA . ASP A 1 93 ? -24.154 -4.333 -25.788 1.00 60.75 93 ASP A CA 1
ATOM 702 C C . ASP A 1 93 ? -22.762 -4.571 -25.176 1.00 60.75 93 ASP A C 1
ATOM 704 O O . ASP A 1 93 ? -22.013 -3.635 -24.855 1.00 60.75 93 ASP A O 1
ATOM 708 N N . ALA A 1 94 ? -22.424 -5.853 -25.007 1.00 56.09 94 ALA A N 1
ATOM 709 C CA . ALA A 1 94 ? -21.187 -6.338 -24.405 1.00 56.09 94 ALA A CA 1
ATOM 710 C C . ALA A 1 94 ? -19.941 -5.552 -24.882 1.00 56.09 94 ALA A C 1
ATOM 712 O O . ALA A 1 94 ? -19.862 -5.134 -26.041 1.00 56.09 94 ALA A O 1
ATOM 713 N N . PRO A 1 95 ? -18.936 -5.341 -24.009 1.00 50.22 95 PRO A N 1
ATOM 714 C CA . PRO A 1 95 ? -17.779 -4.493 -24.290 1.00 50.22 95 PRO A CA 1
ATOM 715 C C . PRO A 1 95 ? -16.967 -5.009 -25.490 1.00 50.22 95 PRO A C 1
ATOM 717 O O . PRO A 1 95 ? -16.063 -5.823 -25.346 1.00 50.22 95 PRO A O 1
ATOM 720 N N . GLY A 1 96 ? -17.276 -4.489 -26.675 1.00 53.38 96 GLY A N 1
ATOM 721 C CA . GLY A 1 96 ? -16.595 -4.820 -27.928 1.00 53.38 96 GLY A CA 1
ATOM 722 C C . GLY A 1 96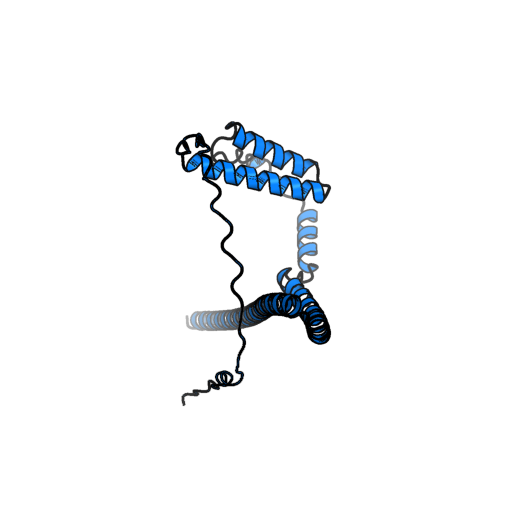 ? -16.666 -3.707 -28.970 1.00 53.38 96 GLY A C 1
ATOM 723 O O . GLY A 1 96 ? -15.729 -3.536 -29.749 1.00 53.38 96 GLY A O 1
ATOM 724 N N . GLN A 1 97 ? -17.698 -2.862 -28.933 1.00 50.34 97 GLN A N 1
ATOM 725 C CA . GLN A 1 97 ? -17.743 -1.670 -29.773 1.00 50.34 97 GLN A CA 1
ATOM 726 C C . GLN A 1 97 ? -16.951 -0.544 -29.104 1.00 50.34 97 GLN A C 1
ATOM 728 O O . GLN A 1 97 ? -17.479 0.296 -28.374 1.00 50.34 97 GLN A O 1
ATOM 733 N N . ARG A 1 98 ? -15.630 -0.537 -29.331 1.00 52.44 98 ARG A N 1
ATOM 734 C CA . ARG A 1 98 ? -1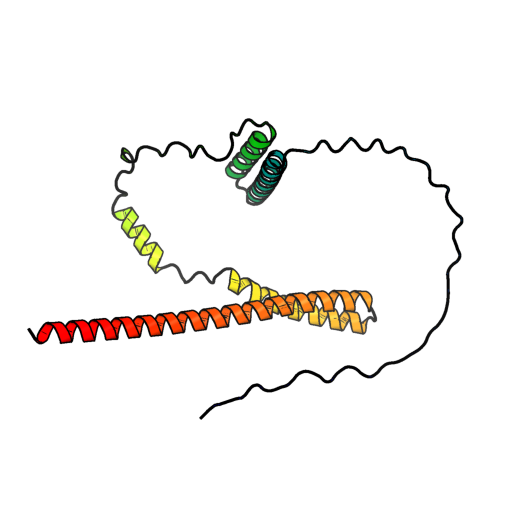4.854 0.700 -29.178 1.00 52.44 98 ARG A CA 1
ATOM 735 C C . ARG A 1 98 ? -15.566 1.764 -30.023 1.00 52.44 98 ARG A C 1
ATOM 737 O O . ARG A 1 98 ? -15.843 1.461 -31.185 1.00 52.44 98 ARG A O 1
ATOM 744 N N . PRO A 1 99 ? -15.858 2.968 -29.493 1.00 52.41 99 PRO A N 1
ATOM 745 C CA . PRO A 1 99 ? -16.381 4.045 -30.323 1.00 52.41 99 PRO A CA 1
ATOM 746 C C . PRO A 1 99 ? -15.463 4.162 -31.535 1.00 52.41 99 PRO A C 1
ATOM 748 O O . PRO A 1 99 ? -14.236 4.133 -31.367 1.00 52.41 99 PRO A O 1
ATOM 751 N N . ALA A 1 100 ? -16.057 4.171 -32.732 1.00 56.47 100 ALA A N 1
ATOM 752 C CA . ALA A 1 100 ? -15.323 4.212 -33.987 1.00 56.47 100 ALA A CA 1
ATOM 753 C C . ALA A 1 100 ? -14.205 5.246 -33.846 1.00 56.47 100 ALA A C 1
ATOM 755 O O . ALA A 1 100 ? -14.464 6.402 -33.495 1.00 56.47 100 ALA A O 1
ATOM 756 N N . ARG A 1 101 ? -12.951 4.796 -34.000 1.00 53.66 101 ARG A N 1
ATOM 757 C CA . ARG A 1 101 ? -11.795 5.691 -33.956 1.00 53.66 101 ARG A CA 1
ATOM 758 C C . ARG A 1 101 ? -12.120 6.838 -34.903 1.00 53.66 101 ARG A C 1
ATOM 760 O O . ARG A 1 101 ? -12.357 6.581 -36.082 1.00 53.66 101 ARG A O 1
ATOM 767 N N . ARG A 1 102 ? -12.182 8.073 -34.386 1.00 53.78 102 ARG A N 1
ATOM 768 C CA . ARG A 1 102 ? -12.267 9.249 -35.256 1.00 53.78 102 ARG A CA 1
ATOM 769 C C . ARG A 1 102 ? -11.162 9.101 -36.307 1.00 53.78 102 ARG A C 1
ATOM 771 O O . ARG A 1 102 ? -10.044 8.758 -35.909 1.00 53.78 102 ARG A O 1
ATOM 778 N N . PRO A 1 103 ? -11.470 9.267 -37.601 1.00 58.41 103 PRO A N 1
ATOM 779 C CA . PRO A 1 103 ? -10.484 9.101 -38.656 1.00 58.41 103 PRO A CA 1
ATOM 780 C C . PRO A 1 103 ? -9.268 9.978 -38.346 1.00 58.41 103 PRO A C 1
ATOM 782 O O . PRO A 1 103 ? -9.410 11.148 -37.994 1.00 58.41 103 PRO A O 1
ATOM 785 N N . ASP A 1 104 ? -8.070 9.399 -38.448 1.00 59.16 104 ASP A N 1
ATOM 786 C CA . ASP A 1 104 ? -6.802 10.038 -38.059 1.00 59.16 104 ASP A CA 1
ATOM 787 C C . ASP A 1 104 ? -6.493 11.332 -38.844 1.00 59.16 104 ASP A C 1
ATOM 789 O O . ASP A 1 104 ? -5.582 12.074 -38.485 1.00 59.16 104 ASP A O 1
ATOM 793 N N . ALA A 1 105 ? -7.291 11.643 -39.870 1.00 57.62 105 ALA A N 1
ATOM 794 C CA . ALA A 1 105 ? -7.168 12.809 -40.737 1.00 57.62 105 ALA A CA 1
ATOM 795 C C . ALA A 1 105 ? -7.423 14.167 -40.049 1.00 57.62 105 ALA A C 1
ATOM 797 O O . ALA A 1 105 ? -7.009 15.188 -40.585 1.00 57.62 105 ALA A O 1
ATOM 798 N N . GLU A 1 106 ? -8.051 14.207 -38.868 1.00 55.47 106 GLU A N 1
ATOM 799 C CA . GLU A 1 106 ? -8.296 15.466 -38.134 1.00 55.47 106 GLU A CA 1
ATOM 800 C C . GLU A 1 106 ? -7.318 15.724 -36.976 1.00 55.47 106 GLU A C 1
ATOM 802 O O . GLU A 1 106 ? -7.449 16.718 -36.258 1.00 55.47 106 GLU A O 1
ATOM 807 N N . ARG A 1 107 ? -6.290 14.885 -36.783 1.00 56.19 107 ARG A N 1
ATOM 808 C CA . ARG A 1 107 ? -5.189 15.221 -35.863 1.00 56.19 107 ARG A CA 1
ATOM 809 C C . ARG A 1 107 ? -4.251 16.221 -36.536 1.00 56.19 107 ARG A C 1
ATOM 811 O O . ARG A 1 107 ? -3.134 15.880 -36.916 1.00 56.19 107 ARG A O 1
ATOM 818 N N . GLY A 1 108 ? -4.715 17.461 -36.681 1.00 59.84 108 GLY A N 1
ATOM 819 C CA . GLY A 1 108 ? -3.848 18.587 -37.009 1.00 59.84 108 GLY A CA 1
ATOM 820 C C . GLY A 1 108 ? -2.653 18.608 -36.055 1.00 59.84 108 GLY A C 1
ATOM 821 O O . GLY A 1 108 ? -2.807 18.378 -34.851 1.00 59.84 108 GLY A O 1
ATOM 822 N N . ALA A 1 109 ? -1.456 18.818 -36.603 1.00 62.22 109 ALA A N 1
ATOM 823 C CA . ALA A 1 109 ? -0.238 18.947 -35.819 1.00 62.22 109 ALA A CA 1
ATOM 824 C C . ALA A 1 109 ? -0.462 19.995 -34.718 1.00 62.22 109 ALA A C 1
ATOM 826 O O . ALA A 1 109 ? -0.841 21.132 -35.000 1.00 62.22 109 ALA A O 1
ATOM 827 N N . LEU A 1 110 ? -0.280 19.592 -33.458 1.00 59.59 110 LEU A N 1
ATOM 828 C CA . LEU A 1 110 ? -0.333 20.520 -32.331 1.00 59.59 110 LEU A CA 1
ATOM 829 C C . LEU A 1 110 ? 0.697 21.635 -32.582 1.00 59.59 110 LEU A C 1
ATOM 831 O O . LEU A 1 110 ? 1.853 21.293 -32.849 1.00 59.59 110 LEU A O 1
ATOM 835 N N . PRO A 1 111 ? 0.310 22.923 -32.488 1.00 71.62 111 PRO A N 1
ATOM 836 C CA . PRO A 1 111 ? 1.218 24.040 -32.722 1.00 71.62 111 PRO A CA 1
ATOM 837 C C . PRO A 1 111 ? 2.465 23.908 -31.844 1.00 71.62 111 PRO A C 1
ATOM 839 O O . PRO A 1 111 ? 2.345 23.509 -30.679 1.00 71.62 111 PRO A O 1
ATOM 842 N N . ASP A 1 112 ? 3.638 24.245 -32.386 1.00 72.62 112 ASP A N 1
ATOM 843 C CA . ASP A 1 112 ? 4.944 24.030 -31.741 1.00 72.62 112 ASP A CA 1
ATOM 844 C C . ASP A 1 112 ? 5.037 24.632 -30.329 1.00 72.62 112 ASP A C 1
ATOM 846 O O . ASP A 1 112 ? 5.584 23.998 -29.425 1.00 72.62 112 ASP A O 1
ATOM 850 N N . GLU A 1 113 ? 4.381 25.768 -30.070 1.00 72.38 113 GLU A N 1
ATOM 851 C CA . GLU A 1 113 ? 4.303 26.373 -28.728 1.00 72.38 113 GLU A CA 1
ATOM 852 C C . GLU A 1 113 ? 3.662 25.444 -27.681 1.00 72.38 113 GLU A C 1
ATOM 854 O O . GLU A 1 113 ? 4.015 25.453 -26.497 1.00 72.38 113 GLU A O 1
ATOM 859 N N . THR A 1 114 ? 2.727 24.592 -28.105 1.00 69.62 114 THR A N 1
ATOM 860 C CA . THR A 1 114 ? 2.085 23.593 -27.240 1.00 69.62 114 THR A CA 1
ATOM 861 C C . THR A 1 114 ? 3.045 22.452 -26.918 1.00 69.62 114 THR A C 1
ATOM 863 O O . THR A 1 114 ? 3.041 21.940 -25.796 1.00 69.62 114 THR A O 1
ATOM 866 N N . GLN A 1 115 ? 3.889 22.060 -27.878 1.00 69.00 115 GLN A N 1
ATOM 867 C CA . GLN A 1 115 ? 4.925 21.054 -27.648 1.00 69.00 115 GLN A CA 1
ATOM 868 C C . GLN A 1 115 ? 6.002 21.584 -26.703 1.00 69.00 115 GLN A C 1
ATOM 870 O O . GLN A 1 115 ? 6.425 20.866 -25.795 1.00 69.00 115 GLN A O 1
ATOM 875 N N . GLU A 1 116 ? 6.400 22.843 -26.862 1.00 72.12 116 GLU A N 1
ATOM 876 C CA . GLU A 1 116 ? 7.425 23.473 -26.035 1.00 72.12 116 GLU A CA 1
ATOM 877 C C . GLU A 1 116 ? 6.936 23.701 -24.595 1.00 72.12 116 GLU A C 1
ATOM 879 O O . GLU A 1 116 ? 7.620 23.315 -23.644 1.00 72.12 116 GLU A O 1
ATOM 884 N N . ARG A 1 117 ? 5.684 24.149 -24.402 1.00 73.06 117 ARG A N 1
ATOM 885 C CA . ARG A 1 117 ? 5.046 24.192 -23.070 1.00 73.06 117 ARG A CA 1
ATOM 886 C C . ARG A 1 117 ? 4.913 22.811 -22.429 1.00 73.06 117 ARG A C 1
ATOM 888 O O . ARG A 1 117 ? 5.064 22.687 -21.213 1.00 73.06 117 ARG A O 1
ATOM 895 N N . MET A 1 118 ? 4.641 21.761 -23.208 1.00 71.00 118 MET A N 1
ATOM 896 C CA . MET A 1 118 ? 4.606 20.391 -22.681 1.00 71.00 118 MET A CA 1
ATOM 897 C C . MET A 1 118 ? 5.996 19.869 -22.299 1.00 71.00 118 MET A C 1
ATOM 899 O O . MET A 1 118 ? 6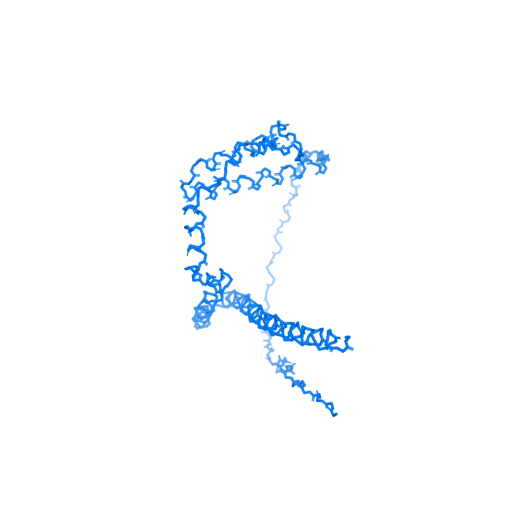.105 19.123 -21.324 1.00 71.00 118 MET A O 1
ATOM 903 N N . ARG A 1 119 ? 7.056 20.270 -23.014 1.00 73.56 119 ARG A N 1
ATOM 904 C CA . ARG A 1 119 ? 8.447 19.953 -22.654 1.00 73.56 119 ARG A CA 1
ATOM 905 C C . ARG A 1 119 ? 8.883 20.700 -21.390 1.00 73.56 119 ARG A C 1
ATOM 907 O O . ARG A 1 119 ? 9.380 20.052 -20.476 1.00 73.56 119 ARG A O 1
ATOM 914 N N . ALA A 1 120 ? 8.585 21.995 -21.277 1.00 68.56 120 ALA A N 1
ATOM 915 C CA . ALA A 1 120 ? 8.882 22.795 -20.084 1.00 68.56 120 ALA A CA 1
ATOM 916 C C . ALA A 1 120 ? 8.148 22.285 -18.824 1.00 68.56 120 ALA A C 1
ATOM 918 O O . ALA A 1 120 ? 8.719 22.213 -17.742 1.00 68.56 120 ALA A O 1
ATOM 919 N N . ARG A 1 121 ? 6.898 21.815 -18.958 1.00 63.03 121 ARG A N 1
ATOM 920 C CA . ARG A 1 121 ? 6.155 21.190 -17.841 1.00 63.03 121 ARG A CA 1
ATOM 921 C C . ARG A 1 121 ? 6.673 19.808 -17.430 1.00 63.03 121 ARG A C 1
ATOM 923 O O . ARG A 1 121 ? 6.275 19.309 -16.377 1.00 63.03 121 ARG A O 1
ATOM 930 N N . ARG A 1 122 ? 7.497 19.149 -18.254 1.00 58.75 122 ARG A N 1
ATOM 931 C CA . ARG A 1 122 ? 8.103 17.851 -17.908 1.00 58.75 122 ARG A CA 1
ATOM 932 C C . ARG A 1 122 ? 9.345 18.001 -17.038 1.00 58.75 122 ARG A C 1
ATOM 934 O O . ARG A 1 122 ? 9.595 17.097 -16.252 1.00 58.75 122 ARG A O 1
ATOM 941 N N . THR A 1 123 ? 10.084 19.101 -17.160 1.00 57.34 123 THR A N 1
ATOM 942 C CA . THR A 1 123 ? 11.325 19.331 -16.405 1.00 57.34 123 THR A CA 1
ATOM 943 C C . THR A 1 123 ? 11.076 19.889 -15.004 1.00 57.34 123 THR A C 1
ATOM 945 O O . THR A 1 123 ? 11.826 19.556 -14.099 1.00 57.34 123 THR A O 1
ATOM 948 N N . ASP A 1 124 ? 9.982 20.633 -14.804 1.00 48.88 124 ASP A N 1
ATOM 949 C CA . ASP A 1 124 ? 9.581 21.203 -13.500 1.00 48.88 124 ASP A CA 1
ATOM 950 C C . ASP A 1 124 ? 8.642 20.311 -12.678 1.00 48.88 124 ASP A C 1
ATOM 952 O O . ASP A 1 124 ? 8.153 20.701 -11.615 1.00 48.88 124 ASP A O 1
ATOM 956 N N . ARG A 1 125 ? 8.360 19.086 -13.140 1.00 49.94 125 ARG A N 1
ATOM 957 C CA . ARG A 1 125 ? 7.752 18.095 -12.254 1.00 49.94 125 ARG A CA 1
ATOM 958 C C . ARG A 1 125 ? 8.821 17.685 -11.252 1.00 49.94 125 ARG A C 1
ATOM 960 O O . ARG A 1 125 ? 9.542 16.718 -11.488 1.00 49.94 125 ARG A O 1
ATOM 967 N N . GLU A 1 126 ? 8.854 18.391 -10.120 1.00 50.31 126 GLU A N 1
ATOM 968 C CA . GLU A 1 126 ? 9.307 17.820 -8.854 1.00 50.31 126 GLU A CA 1
ATOM 969 C C . GLU A 1 126 ? 8.882 16.350 -8.841 1.00 50.31 126 GLU A C 1
ATOM 971 O O . GLU A 1 126 ? 7.731 16.061 -9.220 1.00 50.31 126 GLU A O 1
ATOM 976 N N . PRO A 1 127 ? 9.786 15.416 -8.495 1.00 55.66 127 PRO A N 1
ATOM 977 C CA . PRO A 1 127 ? 9.442 14.012 -8.420 1.00 55.66 127 PRO A CA 1
ATOM 978 C C . PRO A 1 127 ? 8.282 13.924 -7.443 1.00 55.66 127 PRO A C 1
ATOM 980 O O . PRO A 1 127 ? 8.476 14.044 -6.236 1.00 55.66 127 PRO A O 1
ATOM 983 N N . ARG A 1 128 ? 7.058 13.825 -7.985 1.00 53.62 128 ARG A N 1
ATOM 984 C CA . ARG A 1 128 ? 5.830 13.741 -7.205 1.00 53.62 128 ARG A CA 1
ATOM 985 C C . ARG A 1 128 ? 6.101 12.613 -6.240 1.00 53.62 128 ARG A C 1
ATOM 987 O O . ARG A 1 128 ? 6.213 11.475 -6.703 1.00 53.62 128 ARG A O 1
ATOM 994 N N . ARG A 1 129 ? 6.302 12.943 -4.955 1.00 53.28 129 ARG A N 1
ATOM 995 C CA . ARG A 1 129 ? 6.482 11.939 -3.908 1.00 53.28 129 ARG A CA 1
ATOM 996 C C . ARG A 1 129 ? 5.378 10.936 -4.160 1.00 53.28 129 ARG A C 1
ATOM 998 O O . ARG A 1 129 ? 4.211 11.336 -4.243 1.00 53.28 129 ARG A O 1
ATOM 1005 N N . ARG A 1 130 ? 5.763 9.700 -4.487 1.00 58.41 130 ARG A N 1
ATOM 1006 C CA . ARG A 1 130 ? 4.786 8.703 -4.912 1.00 58.41 130 ARG A CA 1
ATOM 1007 C C . ARG A 1 130 ? 3.729 8.662 -3.808 1.00 58.41 130 ARG A C 1
ATOM 1009 O O . ARG A 1 130 ? 4.111 8.706 -2.641 1.00 58.41 130 ARG A O 1
ATOM 1016 N N . PRO A 1 131 ? 2.430 8.635 -4.137 1.00 60.22 131 PRO A N 1
ATOM 1017 C CA . PRO A 1 131 ? 1.371 8.611 -3.122 1.00 60.22 131 PRO A CA 1
ATOM 1018 C C . PRO A 1 131 ? 1.589 7.498 -2.078 1.00 60.22 131 PRO A C 1
ATOM 1020 O O . PRO A 1 131 ? 1.170 7.634 -0.937 1.00 60.22 131 PRO A O 1
ATOM 1023 N N . GLU A 1 132 ? 2.335 6.458 -2.458 1.00 61.16 132 GLU A N 1
ATOM 1024 C CA . GLU A 1 132 ? 2.865 5.386 -1.614 1.00 61.16 132 GLU A CA 1
ATOM 1025 C C . GLU A 1 132 ? 3.659 5.888 -0.392 1.00 61.16 132 GLU A C 1
ATOM 1027 O O . GLU A 1 132 ? 3.385 5.440 0.711 1.00 61.16 132 GLU A O 1
ATOM 1032 N N . THR A 1 133 ? 4.570 6.863 -0.523 1.00 64.94 133 THR A N 1
ATOM 1033 C CA . THR A 1 133 ? 5.411 7.304 0.613 1.00 64.94 133 THR A CA 1
ATOM 1034 C C . THR A 1 133 ? 4.665 8.168 1.626 1.00 64.94 133 THR A C 1
ATOM 1036 O O . THR A 1 133 ? 5.106 8.301 2.758 1.00 64.94 133 THR A O 1
ATOM 1039 N N . GLN A 1 134 ? 3.543 8.785 1.237 1.00 74.81 134 GLN A N 1
ATOM 1040 C CA . GLN A 1 134 ? 2.717 9.551 2.181 1.00 74.81 134 GLN A CA 1
ATOM 1041 C C . GLN A 1 134 ? 1.908 8.632 3.110 1.00 74.81 134 GLN A C 1
ATOM 1043 O O . GLN A 1 134 ? 1.437 9.085 4.153 1.00 74.81 134 GLN A O 1
ATOM 1048 N N . GLN A 1 135 ? 1.740 7.354 2.745 1.00 80.25 135 GLN A N 1
ATOM 1049 C CA . GLN A 1 135 ? 1.017 6.394 3.573 1.00 80.25 135 GLN A CA 1
ATOM 1050 C C . GLN A 1 135 ? 1.851 5.883 4.757 1.00 80.25 135 GLN A C 1
ATOM 1052 O O . GLN A 1 135 ? 1.267 5.790 5.836 1.00 80.25 135 GLN A O 1
ATOM 1057 N N . ALA A 1 136 ? 3.168 5.633 4.634 1.00 81.12 136 ALA A N 1
ATOM 1058 C CA . ALA A 1 136 ? 4.001 5.298 5.807 1.00 81.12 136 ALA A CA 1
ATOM 1059 C C . ALA A 1 136 ? 3.992 6.399 6.840 1.00 81.12 136 ALA A C 1
ATOM 1061 O O . ALA A 1 136 ? 3.734 6.110 7.999 1.00 81.12 136 ALA A O 1
ATOM 1062 N N . ASP A 1 137 ? 4.272 7.637 6.435 1.00 85.25 137 ASP A N 1
ATOM 1063 C CA . ASP A 1 137 ? 4.437 8.732 7.391 1.00 85.25 137 ASP A CA 1
ATOM 1064 C C . ASP A 1 137 ? 3.147 8.909 8.220 1.00 85.25 137 ASP A C 1
ATOM 1066 O O . ASP A 1 137 ? 3.175 9.116 9.435 1.00 85.25 137 ASP A O 1
ATOM 1070 N N . ALA A 1 138 ? 1.984 8.740 7.577 1.00 90.00 138 ALA A N 1
ATOM 1071 C CA . ALA A 1 138 ? 0.693 8.730 8.256 1.00 90.00 138 ALA A CA 1
ATOM 1072 C C . ALA A 1 138 ? 0.486 7.482 9.138 1.00 90.00 138 ALA A C 1
ATOM 1074 O O . ALA A 1 138 ? -0.076 7.590 10.231 1.00 90.00 138 ALA A O 1
ATOM 1075 N N . ALA A 1 139 ? 0.924 6.304 8.686 1.00 91.44 139 ALA A N 1
ATOM 1076 C CA . ALA A 1 139 ? 0.829 5.054 9.436 1.00 91.44 139 ALA A CA 1
ATOM 1077 C C . ALA A 1 139 ? 1.737 5.037 10.678 1.00 91.44 139 ALA A C 1
ATOM 1079 O O . ALA A 1 139 ? 1.304 4.560 11.724 1.00 91.44 139 ALA A O 1
ATOM 1080 N N . GLU A 1 140 ? 2.950 5.585 10.587 1.00 92.50 140 GLU A N 1
ATOM 1081 C CA . GLU A 1 140 ? 3.893 5.748 11.699 1.00 92.50 140 GLU A CA 1
ATOM 1082 C C . GLU A 1 140 ? 3.320 6.689 12.755 1.00 92.50 140 GLU A C 1
ATOM 1084 O O . GLU A 1 140 ? 3.210 6.309 13.920 1.00 92.50 140 GLU A O 1
ATOM 1089 N N . LYS A 1 141 ? 2.820 7.859 12.341 1.00 95.25 141 LYS A N 1
ATOM 1090 C CA . LYS A 1 141 ? 2.149 8.777 13.267 1.00 95.25 141 LYS A CA 1
ATOM 1091 C C . LYS A 1 141 ? 0.950 8.115 13.951 1.00 95.25 141 LYS A C 1
ATOM 1093 O O . LYS A 1 141 ? 0.778 8.222 15.164 1.00 95.25 141 LYS A O 1
ATOM 1098 N N . ARG A 1 142 ? 0.119 7.387 13.194 1.00 96.31 142 ARG A N 1
ATOM 1099 C CA . ARG A 1 142 ? -1.039 6.691 13.772 1.00 96.31 142 ARG A CA 1
ATOM 1100 C C . ARG A 1 142 ? -0.622 5.559 14.712 1.00 96.31 142 ARG A C 1
ATOM 1102 O O . ARG A 1 142 ? -1.337 5.267 15.667 1.00 96.31 142 ARG A O 1
ATOM 1109 N N . PHE A 1 143 ? 0.512 4.918 14.452 1.00 96.81 143 PHE A N 1
ATOM 1110 C CA . PHE A 1 143 ? 1.072 3.892 15.321 1.00 96.81 143 PHE A CA 1
ATOM 1111 C C . PHE A 1 143 ? 1.492 4.480 16.673 1.00 96.81 143 PHE A C 1
ATOM 1113 O O . PHE A 1 143 ? 1.130 3.907 17.698 1.00 96.81 143 PHE A O 1
ATOM 1120 N N . GLU A 1 144 ? 2.164 5.634 16.688 1.00 96.75 144 GLU A N 1
ATOM 1121 C CA . GLU A 1 144 ? 2.514 6.353 17.924 1.00 96.75 144 GLU A CA 1
ATOM 1122 C C . GLU A 1 144 ? 1.265 6.748 18.727 1.00 96.75 144 GLU A C 1
ATOM 1124 O O . GLU A 1 144 ? 1.188 6.492 19.928 1.00 96.75 144 GLU A O 1
ATOM 1129 N N . GLU A 1 145 ? 0.239 7.285 18.059 1.00 97.50 145 GLU A N 1
ATOM 1130 C CA . GLU A 1 145 ? -1.040 7.627 18.696 1.00 97.50 145 GLU A CA 1
ATOM 1131 C C . GLU A 1 145 ? -1.702 6.400 19.349 1.00 97.50 145 GLU A C 1
ATOM 1133 O O . GLU A 1 145 ? -2.141 6.460 20.499 1.00 97.50 145 GLU A O 1
ATOM 1138 N N . LEU A 1 146 ? -1.731 5.257 18.651 1.00 97.12 146 LEU A N 1
ATOM 1139 C CA . LEU A 1 146 ? -2.304 4.022 19.191 1.00 97.12 146 LEU A CA 1
ATOM 1140 C C . LEU A 1 146 ? -1.492 3.438 20.355 1.00 97.12 146 LEU A C 1
ATOM 1142 O O . LEU A 1 146 ? -2.077 2.762 21.200 1.00 97.12 146 LEU A O 1
ATOM 1146 N N . GLN A 1 147 ? -0.178 3.669 20.428 1.00 97.62 147 GLN A N 1
ATOM 1147 C CA . GLN A 1 147 ? 0.613 3.251 21.591 1.00 97.62 147 GLN A CA 1
ATOM 1148 C C . GLN A 1 147 ? 0.185 4.004 22.849 1.00 97.62 147 GLN A C 1
ATOM 1150 O O . GLN A 1 147 ? -0.048 3.378 23.881 1.00 97.62 147 GLN A O 1
ATOM 1155 N N . VAL A 1 148 ? -0.014 5.318 22.739 1.00 98.19 148 VAL A N 1
ATOM 1156 C CA . VAL A 1 148 ? -0.516 6.136 23.850 1.00 98.19 148 VAL A CA 1
ATOM 1157 C C . VAL A 1 148 ? -1.940 5.715 24.236 1.00 98.19 148 VAL A C 1
ATOM 1159 O O . VAL A 1 148 ? -2.244 5.561 25.419 1.00 98.19 148 VAL A O 1
ATOM 1162 N N . GLU A 1 149 ? -2.821 5.465 23.257 1.00 97.44 149 GLU A N 1
ATOM 1163 C CA . GLU A 1 149 ? -4.171 4.936 23.523 1.00 97.44 149 GLU A CA 1
ATOM 1164 C C . GLU A 1 149 ? -4.120 3.574 24.247 1.00 97.44 149 GLU A C 1
ATOM 1166 O O . GLU A 1 149 ? -4.920 3.328 25.153 1.00 97.44 149 GLU A O 1
ATOM 1171 N N . LEU A 1 150 ? -3.174 2.697 23.887 1.00 98.00 150 LEU A N 1
ATOM 1172 C CA . LEU A 1 150 ? -2.996 1.393 24.530 1.00 98.00 150 LEU A CA 1
ATOM 1173 C C . LEU A 1 150 ? -2.559 1.534 25.990 1.00 98.00 150 LEU A C 1
ATOM 1175 O O . LEU A 1 150 ? -3.113 0.857 26.852 1.00 98.00 150 LEU A O 1
ATOM 1179 N N . GLU A 1 151 ? -1.579 2.392 26.269 1.00 98.00 151 GLU A N 1
ATOM 1180 C CA . GLU A 1 151 ? -1.105 2.653 27.632 1.00 98.00 151 GLU A CA 1
ATOM 1181 C C . GLU A 1 151 ? -2.237 3.178 28.519 1.00 98.00 151 GLU A C 1
ATOM 1183 O O . GLU A 1 151 ? -2.442 2.675 29.625 1.00 98.00 151 GLU A O 1
ATOM 1188 N N . ASN A 1 152 ? -3.039 4.109 27.995 1.00 97.94 152 ASN A N 1
ATOM 1189 C CA . ASN A 1 152 ? -4.209 4.637 28.693 1.00 97.94 152 ASN A CA 1
ATOM 1190 C C . ASN A 1 152 ? -5.269 3.553 28.956 1.00 97.94 152 ASN A C 1
ATOM 1192 O O . ASN A 1 152 ? -5.810 3.482 30.059 1.00 97.94 152 ASN A O 1
ATOM 1196 N N . ALA A 1 153 ? -5.549 2.684 27.979 1.00 97.69 153 ALA A N 1
ATOM 1197 C CA . ALA A 1 153 ? -6.501 1.584 28.145 1.00 97.69 153 ALA A CA 1
ATOM 1198 C C . ALA A 1 153 ? -6.037 0.573 29.208 1.00 97.69 153 ALA A C 1
ATOM 1200 O O . ALA A 1 153 ? -6.838 0.121 30.026 1.00 97.69 153 ALA A O 1
ATOM 1201 N N . LEU A 1 154 ? -4.737 0.256 29.234 1.00 97.12 154 LEU A N 1
ATOM 1202 C CA . LEU A 1 154 ? -4.145 -0.624 30.244 1.00 97.12 154 LEU A CA 1
ATOM 1203 C C . LEU A 1 154 ? -4.177 0.002 31.639 1.00 97.12 154 LEU A C 1
ATOM 1205 O O . LEU A 1 154 ? -4.517 -0.684 32.600 1.00 97.12 154 LEU A O 1
ATOM 1209 N N . ALA A 1 155 ? -3.883 1.299 31.755 1.00 97.56 155 ALA A N 1
ATOM 1210 C CA . ALA A 1 155 ? -3.976 2.024 33.021 1.00 97.56 155 ALA A CA 1
ATOM 1211 C C . ALA A 1 155 ? -5.418 2.077 33.562 1.00 97.56 155 ALA A C 1
ATOM 1213 O O . ALA A 1 155 ? -5.622 2.057 34.774 1.00 97.56 155 ALA A O 1
ATOM 1214 N N . ALA A 1 156 ? -6.412 2.106 32.670 1.00 98.06 156 ALA A N 1
ATOM 1215 C CA . ALA A 1 156 ? -7.830 2.063 33.019 1.00 98.06 156 ALA A CA 1
ATOM 1216 C C . ALA A 1 156 ? -8.361 0.644 33.318 1.00 98.06 156 ALA A C 1
ATOM 1218 O O . ALA A 1 156 ? -9.496 0.512 33.775 1.00 98.06 156 ALA A O 1
ATOM 1219 N N . GLY A 1 157 ? -7.578 -0.411 33.060 1.00 98.00 157 GLY A N 1
ATOM 1220 C CA . GLY A 1 157 ? -8.015 -1.805 33.203 1.00 98.00 157 GLY A CA 1
ATOM 1221 C C . GLY A 1 157 ? -9.025 -2.266 32.142 1.00 98.00 157 GLY A C 1
ATOM 1222 O O . GLY A 1 157 ? -9.740 -3.241 32.364 1.00 98.00 157 GLY A O 1
ATOM 1223 N N . ASP A 1 158 ? -9.114 -1.582 30.995 1.00 98.31 158 ASP A N 1
ATOM 1224 C CA . ASP A 1 158 ? -10.008 -1.971 29.897 1.00 98.31 158 ASP A CA 1
ATOM 1225 C C . ASP A 1 158 ? -9.313 -2.965 28.951 1.00 98.31 158 ASP A C 1
ATOM 1227 O O . ASP A 1 158 ? -8.772 -2.615 27.894 1.00 98.31 158 ASP A O 1
ATOM 1231 N N . ASP A 1 159 ? -9.342 -4.243 29.331 1.00 98.06 159 ASP A N 1
ATOM 1232 C CA . ASP A 1 159 ? -8.710 -5.328 28.573 1.00 98.06 159 ASP A CA 1
ATOM 1233 C C . ASP A 1 159 ? -9.294 -5.505 27.163 1.00 98.06 159 ASP A C 1
ATOM 1235 O O . ASP A 1 159 ? -8.584 -5.895 26.226 1.00 98.06 159 ASP A O 1
ATOM 1239 N N . LYS A 1 160 ? -10.588 -5.209 26.979 1.00 98.06 160 LYS A N 1
ATOM 1240 C CA . LYS A 1 160 ? -11.265 -5.359 25.685 1.00 98.06 160 LYS A CA 1
ATOM 1241 C C . LYS A 1 160 ? -10.793 -4.287 24.707 1.00 98.06 160 LYS A C 1
ATOM 1243 O O . LYS A 1 160 ? -10.485 -4.599 23.547 1.00 98.06 160 LYS A O 1
ATOM 1248 N N . LEU A 1 161 ? -10.708 -3.041 25.168 1.00 97.38 161 LEU A N 1
ATOM 1249 C CA . LEU A 1 161 ? -10.154 -1.948 24.381 1.00 97.38 161 LEU A CA 1
ATOM 1250 C C . LEU A 1 161 ? -8.670 -2.189 24.091 1.00 97.38 161 LEU A C 1
ATOM 1252 O O . LEU A 1 161 ? -8.261 -2.119 22.930 1.00 97.38 161 LEU A O 1
ATOM 1256 N N . ALA A 1 162 ? -7.887 -2.581 25.100 1.00 97.75 162 ALA A N 1
ATOM 1257 C CA . ALA A 1 162 ? -6.468 -2.884 24.936 1.00 97.75 162 ALA A CA 1
ATOM 1258 C C . ALA A 1 162 ? -6.224 -3.988 23.891 1.00 97.75 162 ALA A C 1
ATOM 1260 O O . ALA A 1 162 ? -5.341 -3.854 23.040 1.00 97.75 162 ALA A O 1
ATOM 1261 N N . LYS A 1 163 ? -7.033 -5.058 23.885 1.00 98.06 163 LYS A N 1
ATOM 1262 C CA . LYS A 1 163 ? -6.964 -6.108 22.854 1.00 98.06 163 LYS A CA 1
ATOM 1263 C C . LYS A 1 163 ? -7.209 -5.545 21.451 1.00 98.06 163 LYS A C 1
ATOM 1265 O O . LYS A 1 163 ? -6.420 -5.805 20.544 1.00 98.06 163 LYS A O 1
ATOM 1270 N N . THR A 1 164 ? -8.254 -4.737 21.289 1.00 97.94 164 THR A N 1
ATOM 1271 C CA . THR A 1 164 ? -8.609 -4.126 19.997 1.00 97.94 164 THR A CA 1
ATOM 1272 C C . THR A 1 164 ? -7.498 -3.201 19.488 1.00 97.94 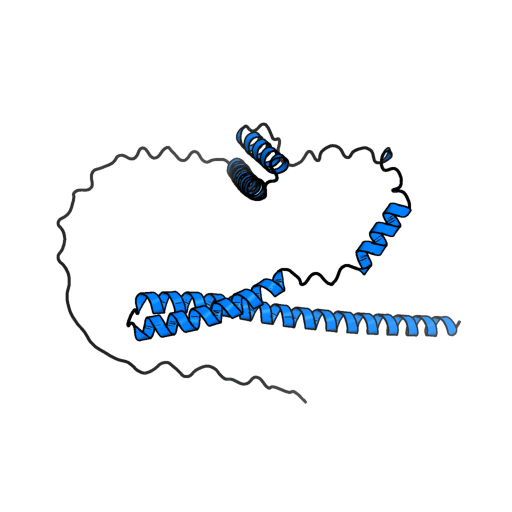164 THR A C 1
ATOM 1274 O O . THR A 1 164 ? -7.162 -3.212 18.303 1.00 97.94 164 THR A O 1
ATOM 1277 N N . ILE A 1 165 ? -6.887 -2.414 20.379 1.00 97.19 165 ILE A N 1
ATOM 1278 C CA . ILE A 1 165 ? -5.779 -1.522 20.021 1.00 97.19 165 ILE A CA 1
ATOM 1279 C C . ILE A 1 165 ? -4.542 -2.332 19.606 1.00 97.19 165 ILE A C 1
ATOM 1281 O O . ILE A 1 165 ? -3.930 -2.011 18.588 1.00 97.19 165 ILE A O 1
ATOM 1285 N N . ARG A 1 166 ? -4.205 -3.425 20.308 1.00 98.00 166 ARG A N 1
ATOM 1286 C CA . ARG A 1 166 ? -3.092 -4.313 19.913 1.00 98.00 166 ARG A CA 1
ATOM 1287 C C . ARG A 1 166 ? -3.280 -4.903 18.517 1.00 98.00 166 ARG A C 1
ATOM 1289 O O . ARG A 1 166 ? -2.322 -4.945 17.749 1.00 98.00 166 ARG A O 1
ATOM 1296 N N . GLU A 1 167 ? -4.493 -5.330 18.172 1.00 97.81 167 GLU A N 1
ATOM 1297 C CA . GLU A 1 167 ? -4.802 -5.841 16.829 1.00 97.81 167 GLU A CA 1
ATOM 1298 C C . GLU A 1 167 ? -4.564 -4.762 15.759 1.00 97.81 167 GLU A C 1
ATOM 1300 O O . GLU A 1 167 ? -3.892 -5.016 14.756 1.00 97.81 167 GLU A O 1
ATOM 1305 N N . ARG A 1 168 ? -5.019 -3.525 16.004 1.00 97.38 168 ARG A N 1
ATOM 1306 C CA . ARG A 1 168 ? -4.783 -2.383 15.101 1.00 97.38 168 ARG A CA 1
ATOM 1307 C C . ARG A 1 168 ? -3.299 -2.038 14.959 1.00 97.38 168 ARG A C 1
ATOM 1309 O O . ARG A 1 168 ? -2.832 -1.818 13.843 1.00 97.38 168 ARG A O 1
ATOM 1316 N N . ILE A 1 169 ? -2.552 -2.036 16.063 1.00 97.50 169 ILE A N 1
ATOM 1317 C CA . ILE A 1 169 ? -1.093 -1.846 16.068 1.00 97.50 169 ILE A CA 1
ATOM 1318 C C . ILE A 1 169 ? -0.405 -2.935 15.235 1.00 97.50 169 ILE A C 1
ATOM 1320 O O . ILE A 1 169 ? 0.506 -2.634 14.464 1.00 97.50 169 ILE A O 1
ATOM 1324 N N . GLY A 1 170 ? -0.855 -4.189 15.348 1.00 95.88 170 GLY A N 1
ATOM 1325 C CA . GLY A 1 170 ? -0.348 -5.304 14.548 1.00 95.88 170 GLY A CA 1
ATOM 1326 C C . GLY A 1 170 ? -0.512 -5.072 13.044 1.00 95.88 170 GLY A C 1
ATOM 1327 O O . GLY A 1 170 ? 0.441 -5.262 12.287 1.00 95.88 170 GLY A O 1
ATOM 1328 N N . LEU A 1 171 ? -1.684 -4.591 12.620 1.00 95.62 171 LEU A N 1
ATOM 1329 C CA . LEU A 1 171 ? -1.948 -4.244 11.220 1.00 95.62 171 LEU A CA 1
ATOM 1330 C C . LEU A 1 171 ? -1.064 -3.088 10.733 1.00 95.62 171 LEU A C 1
ATOM 1332 O O . LEU A 1 171 ? -0.468 -3.193 9.663 1.00 95.62 171 LEU A O 1
ATOM 1336 N N . LEU A 1 172 ? -0.918 -2.015 11.519 1.00 94.06 172 LEU A N 1
ATOM 1337 C CA . LEU A 1 172 ? -0.043 -0.892 11.150 1.00 94.06 172 LEU A CA 1
ATOM 1338 C C . LEU A 1 172 ? 1.422 -1.318 11.036 1.00 94.06 172 LEU A C 1
ATOM 1340 O O . LEU A 1 172 ? 2.099 -0.928 10.088 1.00 94.06 172 LEU A O 1
ATOM 1344 N N . ARG A 1 173 ? 1.906 -2.172 11.944 1.00 94.62 173 ARG A N 1
ATOM 1345 C CA . ARG A 1 173 ? 3.274 -2.702 11.871 1.00 94.62 173 ARG A CA 1
ATOM 1346 C C . ARG A 1 173 ? 3.502 -3.504 10.586 1.00 94.62 173 ARG A C 1
ATOM 1348 O O . ARG A 1 173 ? 4.574 -3.395 9.996 1.00 94.62 173 ARG A O 1
ATOM 1355 N N . ALA A 1 174 ? 2.509 -4.273 10.136 1.00 92.75 174 ALA A N 1
ATOM 1356 C CA . ALA A 1 174 ? 2.592 -4.986 8.862 1.00 92.75 174 ALA A CA 1
ATOM 1357 C C . ALA A 1 174 ? 2.690 -4.018 7.669 1.00 92.75 174 ALA A C 1
ATOM 1359 O O . ALA A 1 174 ? 3.510 -4.238 6.780 1.00 92.75 174 ALA A O 1
ATOM 1360 N N . VAL A 1 175 ? 1.921 -2.922 7.679 1.00 91.19 175 VAL A N 1
ATOM 1361 C CA . VAL A 1 175 ? 1.986 -1.874 6.642 1.00 91.19 175 VAL A CA 1
ATOM 1362 C C . VAL A 1 175 ? 3.361 -1.203 6.614 1.00 91.19 175 VAL A C 1
ATOM 1364 O O . VAL A 1 175 ? 3.985 -1.148 5.557 1.00 91.19 175 VAL A O 1
ATOM 1367 N N . ILE A 1 176 ? 3.872 -0.770 7.771 1.00 89.88 176 ILE A N 1
ATOM 1368 C CA . ILE A 1 176 ? 5.195 -0.131 7.889 1.00 89.88 176 ILE A CA 1
ATOM 1369 C C . ILE A 1 176 ? 6.297 -1.086 7.405 1.00 89.88 176 ILE A C 1
ATOM 1371 O O . ILE A 1 176 ? 7.169 -0.702 6.624 1.00 89.88 176 ILE A O 1
ATOM 1375 N N . SER A 1 177 ? 6.232 -2.360 7.808 1.00 92.50 177 SER A N 1
ATOM 1376 C CA . SER A 1 177 ? 7.184 -3.383 7.362 1.00 92.50 177 SER A CA 1
ATOM 1377 C C . SER A 1 177 ? 7.136 -3.604 5.850 1.00 92.50 177 SER A C 1
ATOM 1379 O O . SER A 1 177 ? 8.183 -3.778 5.227 1.00 92.50 177 SER A O 1
ATOM 1381 N N . HIS A 1 178 ? 5.943 -3.628 5.256 1.00 91.19 178 HIS A N 1
ATOM 1382 C CA . HIS A 1 178 ? 5.787 -3.800 3.815 1.00 91.19 178 HIS A CA 1
ATOM 1383 C C . HIS A 1 178 ? 6.353 -2.600 3.049 1.00 91.19 178 HIS A C 1
ATOM 1385 O O . HIS A 1 178 ? 7.027 -2.771 2.035 1.00 91.19 178 HIS A O 1
ATOM 1391 N N . GLU A 1 179 ? 6.161 -1.379 3.549 1.00 90.25 179 GLU A N 1
ATOM 1392 C CA . GLU A 1 179 ? 6.750 -0.203 2.913 1.00 90.25 179 GLU A CA 1
ATOM 1393 C C . GLU A 1 179 ? 8.282 -0.185 3.006 1.00 90.25 179 GLU A C 1
ATOM 1395 O O . GLU A 1 179 ? 8.952 0.163 2.031 1.00 90.25 179 GLU A O 1
ATOM 1400 N N . ALA A 1 180 ? 8.858 -0.619 4.130 1.00 90.06 180 ALA A N 1
ATOM 1401 C CA . ALA A 1 180 ? 10.306 -0.783 4.249 1.00 90.06 180 ALA A CA 1
ATOM 1402 C C . ALA A 1 180 ? 10.856 -1.763 3.194 1.00 90.06 180 ALA A C 1
ATOM 1404 O O . ALA A 1 180 ? 11.864 -1.474 2.547 1.00 90.06 180 ALA A O 1
ATOM 1405 N N . GLN A 1 181 ? 10.151 -2.874 2.950 1.00 92.44 181 GLN A N 1
ATOM 1406 C CA . GLN A 1 181 ? 10.501 -3.826 1.890 1.00 92.44 181 GLN A CA 1
ATOM 1407 C C . GLN A 1 181 ? 10.389 -3.208 0.492 1.00 92.44 181 GLN A C 1
ATOM 1409 O O . GLN A 1 181 ? 11.273 -3.423 -0.336 1.00 92.44 181 GLN A O 1
ATOM 1414 N N . ILE A 1 182 ? 9.351 -2.409 0.222 1.00 89.00 182 ILE A N 1
ATOM 1415 C CA . ILE A 1 182 ? 9.217 -1.685 -1.052 1.00 89.00 182 ILE A CA 1
ATOM 1416 C C . ILE A 1 182 ? 10.397 -0.728 -1.254 1.00 89.00 182 ILE A C 1
ATOM 1418 O O . ILE A 1 182 ? 10.972 -0.692 -2.342 1.00 89.00 182 ILE A O 1
ATOM 1422 N N . LYS A 1 183 ? 10.791 0.027 -0.219 1.00 88.81 183 LYS A N 1
ATOM 1423 C CA . LYS A 1 183 ? 11.938 0.951 -0.279 1.00 88.81 183 LYS A CA 1
ATOM 1424 C C . LYS A 1 183 ? 13.240 0.203 -0.569 1.00 88.81 183 LYS A C 1
ATOM 1426 O O . LYS A 1 183 ? 14.016 0.636 -1.419 1.00 88.81 183 LYS A O 1
ATOM 1431 N N . GLU A 1 184 ? 13.452 -0.943 0.073 1.00 93.88 184 GLU A N 1
ATOM 1432 C CA . GLU A 1 184 ? 14.614 -1.794 -0.189 1.00 93.88 184 GLU A CA 1
ATOM 1433 C C . GLU A 1 184 ? 14.616 -2.336 -1.627 1.00 93.88 184 GLU A C 1
ATOM 1435 O O . GLU A 1 184 ? 15.631 -2.272 -2.321 1.00 93.88 184 GLU A O 1
ATOM 1440 N N . GLN A 1 185 ? 13.475 -2.831 -2.114 1.00 93.75 185 GLN A N 1
ATOM 1441 C CA . GLN A 1 185 ? 13.346 -3.308 -3.492 1.00 93.75 185 GLN A CA 1
ATOM 1442 C C . GLN A 1 185 ? 13.578 -2.189 -4.510 1.00 93.75 185 GLN A C 1
ATOM 1444 O O . GLN A 1 185 ? 14.260 -2.411 -5.509 1.00 93.75 185 GLN A O 1
ATOM 1449 N N . ALA A 1 186 ? 13.070 -0.984 -4.249 1.00 90.56 186 ALA A N 1
ATOM 1450 C CA . ALA A 1 186 ? 13.304 0.179 -5.096 1.00 90.56 186 ALA A CA 1
ATOM 1451 C C . ALA A 1 186 ? 14.798 0.533 -5.174 1.00 90.56 186 ALA A C 1
ATOM 1453 O O . ALA A 1 186 ? 15.310 0.756 -6.270 1.00 90.56 186 ALA A O 1
ATOM 1454 N N . ALA A 1 187 ? 15.515 0.502 -4.044 1.00 93.81 187 ALA A N 1
ATOM 1455 C CA . ALA A 1 187 ? 16.960 0.729 -4.017 1.00 93.81 187 ALA A CA 1
ATOM 1456 C C . ALA A 1 187 ? 17.732 -0.338 -4.815 1.00 93.81 187 ALA A C 1
ATOM 1458 O O . ALA A 1 187 ? 18.636 -0.008 -5.582 1.00 93.81 187 ALA A O 1
ATOM 1459 N N . ARG A 1 188 ? 17.336 -1.614 -4.703 1.00 95.81 188 ARG A N 1
ATOM 1460 C CA . ARG A 1 188 ? 17.924 -2.708 -5.498 1.00 95.81 188 ARG A CA 1
ATOM 1461 C C . ARG A 1 188 ? 17.675 -2.534 -6.997 1.00 95.81 188 ARG A C 1
ATOM 1463 O O . ARG A 1 188 ? 18.566 -2.805 -7.796 1.00 95.81 188 ARG A O 1
ATOM 1470 N N . ILE A 1 189 ? 16.481 -2.087 -7.393 1.00 93.69 189 ILE A N 1
ATOM 1471 C CA . ILE A 1 189 ? 16.168 -1.793 -8.800 1.00 93.69 189 ILE A CA 1
ATOM 1472 C C . ILE A 1 189 ? 17.078 -0.677 -9.319 1.00 93.69 189 ILE A C 1
ATOM 1474 O O . ILE A 1 189 ? 17.660 -0.827 -10.389 1.00 93.69 189 ILE A O 1
ATOM 1478 N N . GLU A 1 190 ? 17.263 0.398 -8.552 1.00 95.12 190 GLU A N 1
ATOM 1479 C CA . GLU A 1 190 ? 18.14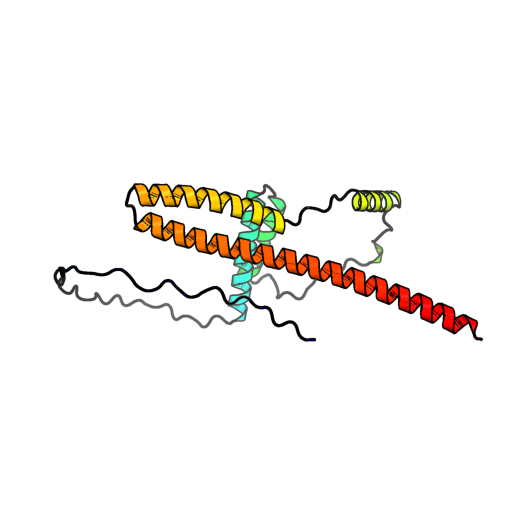2 1.503 -8.945 1.00 95.12 190 GLU A CA 1
ATOM 1480 C C . GLU A 1 190 ? 19.607 1.050 -9.104 1.00 95.12 190 GLU A C 1
ATOM 1482 O O . GLU A 1 190 ? 20.295 1.438 -10.051 1.00 95.12 190 GLU A O 1
ATOM 1487 N N . GLU A 1 191 ? 20.094 0.179 -8.219 1.00 96.88 191 GLU A N 1
ATOM 1488 C CA . GLU A 1 191 ? 21.425 -0.422 -8.348 1.00 96.88 191 GLU A CA 1
ATOM 1489 C C . GLU A 1 191 ? 21.549 -1.279 -9.620 1.00 96.88 191 GLU A C 1
ATOM 1491 O O . GLU A 1 191 ? 22.524 -1.157 -10.371 1.00 96.88 191 GLU A O 1
ATOM 1496 N N . LEU A 1 192 ? 20.537 -2.097 -9.925 1.00 96.94 192 LEU A N 1
ATOM 1497 C CA . LEU A 1 192 ? 20.493 -2.881 -11.159 1.00 96.94 192 LEU A CA 1
ATOM 1498 C C . LEU A 1 192 ? 20.474 -1.987 -12.406 1.00 96.94 192 LEU A C 1
ATOM 1500 O O . LEU A 1 192 ? 21.177 -2.265 -13.375 1.00 96.94 192 LEU A O 1
ATOM 1504 N N . GLU A 1 193 ? 19.742 -0.878 -12.390 1.00 95.75 193 GLU A N 1
ATOM 1505 C CA . GLU A 1 193 ? 19.741 0.080 -13.499 1.00 95.75 193 GLU A CA 1
ATOM 1506 C C . GLU A 1 193 ? 21.128 0.699 -13.722 1.00 95.75 193 GLU A C 1
ATOM 1508 O O . GLU A 1 193 ? 21.587 0.793 -14.867 1.00 95.75 193 GLU A O 1
ATOM 1513 N N . ARG A 1 194 ? 21.840 1.050 -12.642 1.00 96.88 194 ARG A N 1
ATOM 1514 C CA . ARG A 1 194 ? 23.221 1.557 -12.718 1.00 96.88 194 ARG A CA 1
ATOM 1515 C C . ARG A 1 194 ? 24.183 0.510 -13.275 1.00 96.88 194 ARG A C 1
ATOM 1517 O O . ARG A 1 194 ? 25.006 0.840 -14.131 1.00 96.88 194 ARG A O 1
ATOM 1524 N N . THR A 1 195 ? 24.074 -0.747 -12.843 1.00 97.56 195 THR A N 1
ATOM 1525 C CA . THR A 1 195 ? 24.927 -1.828 -13.369 1.00 97.56 195 THR A CA 1
ATOM 1526 C C . THR A 1 195 ? 24.646 -2.098 -14.847 1.00 97.56 195 THR A C 1
ATOM 1528 O O . THR A 1 195 ? 25.584 -2.185 -15.639 1.00 97.56 195 THR A O 1
ATOM 1531 N N . VAL A 1 196 ? 23.377 -2.130 -15.266 1.00 97.56 196 VAL A N 1
ATOM 1532 C CA . VAL A 1 196 ? 22.990 -2.268 -16.680 1.00 97.56 196 VAL A CA 1
ATOM 1533 C C . VAL A 1 196 ? 23.523 -1.105 -17.519 1.00 97.56 196 VAL A C 1
ATOM 1535 O O . VAL A 1 196 ? 24.014 -1.326 -18.627 1.00 97.56 196 VAL A O 1
ATOM 1538 N N . ALA A 1 197 ? 23.457 0.130 -17.015 1.00 96.12 197 ALA A N 1
ATOM 1539 C CA . ALA A 1 197 ? 24.029 1.288 -17.697 1.00 96.12 197 ALA A CA 1
ATOM 1540 C C . ALA A 1 197 ? 25.553 1.156 -17.863 1.00 96.12 197 ALA A C 1
ATOM 1542 O O . ALA A 1 197 ? 26.064 1.362 -18.964 1.00 96.12 197 ALA A O 1
ATOM 1543 N N . ALA A 1 198 ? 26.265 0.732 -16.815 1.00 97.81 198 ALA A N 1
ATOM 1544 C CA . ALA A 1 198 ? 27.705 0.487 -16.877 1.00 97.81 198 ALA A CA 1
ATOM 1545 C C . ALA A 1 198 ? 28.063 -0.607 -17.901 1.00 97.81 198 ALA A C 1
ATOM 1547 O O . ALA A 1 198 ? 28.963 -0.413 -18.719 1.00 97.81 198 ALA A O 1
ATOM 1548 N N . PHE A 1 199 ? 27.321 -1.720 -17.925 1.00 98.31 199 PHE A N 1
ATOM 1549 C CA . PHE A 1 199 ? 27.507 -2.772 -18.928 1.00 98.31 199 PHE A CA 1
ATOM 1550 C C . PHE A 1 199 ? 27.285 -2.261 -20.353 1.00 98.31 199 PHE A C 1
ATOM 1552 O O . PHE A 1 199 ? 28.083 -2.561 -21.238 1.00 98.31 199 PHE A O 1
ATOM 1559 N N . LYS A 1 200 ? 26.242 -1.455 -20.589 1.00 97.62 200 LYS A N 1
ATOM 1560 C CA . LYS A 1 200 ? 25.992 -0.851 -21.908 1.00 97.62 200 LYS A CA 1
ATOM 1561 C C . LYS A 1 200 ? 27.164 0.012 -22.373 1.00 97.62 200 LYS A C 1
ATOM 1563 O O . LYS A 1 200 ? 27.535 -0.063 -23.541 1.00 97.62 200 LYS A O 1
ATOM 1568 N N . GLU A 1 201 ? 27.761 0.799 -21.483 1.00 98.12 201 GLU A N 1
ATOM 1569 C CA . GLU A 1 201 ? 28.942 1.604 -21.812 1.00 98.12 201 GLU A CA 1
ATOM 1570 C C . GLU A 1 201 ? 30.175 0.741 -22.116 1.00 98.12 201 GLU A C 1
ATOM 1572 O O . GLU A 1 201 ? 30.902 1.029 -23.067 1.00 98.12 201 GLU A O 1
ATOM 1577 N N . LEU A 1 202 ? 30.384 -0.362 -21.388 1.00 98.12 202 LEU A N 1
ATOM 1578 C CA . LEU A 1 202 ? 31.449 -1.322 -21.701 1.00 98.12 202 LEU A CA 1
ATOM 1579 C C . LEU A 1 202 ? 31.261 -1.957 -23.085 1.00 98.12 202 LEU A C 1
ATOM 1581 O O . LEU A 1 202 ? 32.208 -1.997 -23.869 1.00 98.12 202 LEU A O 1
ATOM 1585 N N . PHE A 1 203 ? 30.043 -2.389 -23.424 1.00 97.69 203 PHE A N 1
ATOM 1586 C CA . PHE A 1 203 ? 29.745 -2.950 -24.746 1.00 97.69 203 PHE A CA 1
ATOM 1587 C C . PHE A 1 203 ? 29.976 -1.945 -25.876 1.00 97.69 203 PHE A C 1
ATOM 1589 O O . PHE A 1 203 ? 30.533 -2.312 -26.909 1.00 97.69 203 PHE A O 1
ATOM 1596 N N . LYS A 1 204 ? 29.602 -0.673 -25.683 1.00 97.06 204 LYS A N 1
ATOM 1597 C CA . LYS A 1 204 ? 29.881 0.384 -26.667 1.00 97.06 204 LYS A CA 1
ATOM 1598 C C . LYS A 1 204 ? 31.380 0.561 -26.909 1.00 97.06 204 LYS A C 1
ATOM 1600 O O . LYS A 1 204 ? 31.785 0.722 -28.056 1.00 97.06 204 LYS A O 1
ATOM 1605 N N . ARG A 1 205 ? 32.198 0.520 -25.851 1.00 97.44 205 ARG A N 1
ATOM 1606 C CA . ARG A 1 205 ? 33.662 0.620 -25.968 1.00 97.44 205 ARG A CA 1
ATOM 1607 C C . ARG A 1 205 ? 34.242 -0.562 -26.740 1.00 97.44 205 ARG A C 1
ATOM 1609 O O . ARG A 1 205 ? 34.936 -0.341 -27.722 1.00 97.44 205 ARG A O 1
ATOM 1616 N N . LEU A 1 206 ? 33.860 -1.788 -26.376 1.00 97.19 206 LEU A N 1
ATOM 1617 C CA . LEU A 1 206 ? 34.306 -2.999 -27.073 1.00 97.19 206 LEU A CA 1
ATOM 1618 C C . LEU A 1 206 ? 33.926 -2.993 -28.560 1.00 97.19 206 LEU A C 1
ATOM 1620 O O . LEU A 1 206 ? 34.752 -3.322 -29.405 1.00 97.19 206 LEU A O 1
ATOM 1624 N N 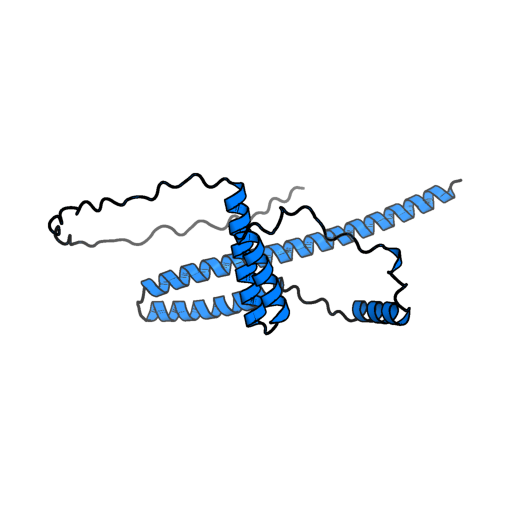. ALA A 1 207 ? 32.701 -2.575 -28.892 1.00 95.56 207 ALA A N 1
ATOM 1625 C CA . ALA A 1 207 ? 32.269 -2.448 -30.283 1.00 95.56 207 ALA A CA 1
ATOM 1626 C C . ALA A 1 207 ? 33.064 -1.377 -31.050 1.00 95.56 207 ALA A C 1
ATOM 1628 O O . ALA A 1 207 ? 33.374 -1.563 -32.224 1.00 95.56 207 ALA A O 1
ATOM 1629 N N . SER A 1 208 ? 33.414 -0.265 -30.393 1.00 95.94 208 SER A N 1
ATOM 1630 C CA . SER A 1 208 ? 34.225 0.788 -31.009 1.00 95.94 208 SER A CA 1
ATOM 1631 C C . SER A 1 208 ? 35.677 0.369 -31.232 1.00 95.94 208 SER A C 1
ATOM 1633 O O . SER A 1 208 ? 36.299 0.902 -32.149 1.00 95.94 208 SER A O 1
ATOM 1635 N N . ASP A 1 209 ? 36.224 -0.507 -30.391 1.00 96.38 209 ASP A N 1
ATOM 1636 C CA . ASP A 1 209 ? 37.596 -0.994 -30.528 1.00 96.38 209 ASP A CA 1
ATOM 1637 C C . ASP A 1 209 ? 37.685 -2.075 -31.614 1.00 96.38 209 ASP A C 1
ATOM 1639 O O . ASP A 1 209 ? 38.581 -2.016 -32.449 1.00 96.38 209 ASP A O 1
ATOM 1643 N N . ALA A 1 210 ? 36.693 -2.971 -31.697 1.00 94.25 210 ALA A N 1
ATOM 1644 C CA . ALA A 1 210 ? 36.604 -3.973 -32.762 1.00 94.25 210 ALA A CA 1
ATOM 1645 C C . ALA A 1 210 ? 36.520 -3.355 -34.172 1.00 94.25 210 ALA A C 1
ATOM 1647 O O . ALA A 1 210 ? 37.090 -3.892 -35.113 1.00 94.25 210 ALA A O 1
ATOM 1648 N N . GLY A 1 211 ? 35.852 -2.207 -34.326 1.00 91.38 211 GLY A N 1
ATOM 1649 C CA . GLY A 1 211 ? 35.747 -1.511 -35.615 1.00 91.38 211 GLY A CA 1
ATOM 1650 C C . GLY A 1 211 ? 37.005 -0.755 -36.067 1.00 91.38 211 GLY A C 1
ATOM 1651 O O . GLY A 1 211 ? 36.965 -0.129 -37.120 1.00 91.38 211 GLY A O 1
ATOM 1652 N N . LYS A 1 212 ? 38.091 -0.740 -35.278 1.00 84.12 212 LYS A N 1
ATOM 1653 C CA . LYS A 1 212 ? 39.362 -0.072 -35.633 1.00 84.12 212 LYS A CA 1
ATOM 1654 C C . LYS A 1 212 ? 40.442 -1.030 -36.143 1.00 84.12 212 LYS A C 1
ATOM 1656 O O . LYS A 1 212 ? 41.498 -0.555 -36.549 1.00 84.12 212 LYS A O 1
ATOM 1661 N N . GLU A 1 213 ? 40.212 -2.340 -36.072 1.00 73.75 213 GLU A N 1
ATOM 1662 C CA . GLU A 1 213 ? 41.166 -3.363 -36.527 1.00 73.75 213 GLU A CA 1
ATOM 1663 C C . GLU A 1 213 ? 40.942 -3.815 -37.989 1.00 73.75 213 GLU A C 1
ATOM 1665 O O . GLU A 1 213 ? 41.644 -4.713 -38.452 1.00 73.75 213 GLU A O 1
ATOM 1670 N N . GLU A 1 214 ? 40.019 -3.179 -38.726 1.00 57.31 214 GLU A N 1
ATOM 1671 C CA . GLU A 1 214 ? 39.822 -3.334 -40.185 1.00 57.31 214 GLU A CA 1
ATOM 1672 C C . GLU A 1 214 ? 40.455 -2.180 -40.978 1.00 57.31 214 GLU A C 1
ATOM 1674 O O . GLU A 1 214 ? 41.065 -2.465 -42.036 1.00 57.31 214 GLU A O 1
#